Protein AF-A0A9X1QWS9-F1 (afdb_monomer_lite)

InterPro domains:
  IPR059888 Phage tail-like, trimerisation region [PF26696] (22-98)

Structure (mmCIF, N/CA/C/O backbone):
data_AF-A0A9X1QWS9-F1
#
_entry.id   AF-A0A9X1QWS9-F1
#
loop_
_atom_site.group_PDB
_atom_site.id
_atom_site.type_symbol
_atom_site.label_atom_id
_atom_site.label_alt_id
_atom_site.label_comp_id
_atom_site.label_asym_id
_atom_site.label_entity_id
_atom_site.label_seq_id
_atom_site.pdbx_PDB_ins_code
_atom_site.Cartn_x
_atom_site.Cartn_y
_atom_site.Cartn_z
_atom_site.occupancy
_atom_site.B_iso_or_equiv
_atom_site.auth_seq_id
_atom_site.auth_comp_id
_atom_site.auth_asym_id
_atom_site.auth_atom_id
_atom_site.pdbx_PDB_model_num
ATOM 1 N N . MET A 1 1 ? -25.288 -40.438 88.340 1.00 43.12 1 MET A N 1
ATOM 2 C CA . MET A 1 1 ? -24.645 -41.275 87.307 1.00 43.12 1 MET A CA 1
ATOM 3 C C . MET A 1 1 ? -24.649 -40.516 85.990 1.00 43.12 1 MET A C 1
ATOM 5 O O . MET A 1 1 ? -25.717 -40.108 85.569 1.00 43.12 1 MET A O 1
ATOM 9 N N . LYS A 1 2 ? -23.460 -40.378 85.393 1.00 45.81 2 LYS A N 1
ATOM 10 C CA . LYS A 1 2 ? -23.164 -40.287 83.952 1.00 45.81 2 LYS A CA 1
ATOM 11 C C . LYS A 1 2 ? -23.761 -39.115 83.150 1.00 45.81 2 LYS A C 1
ATOM 13 O O . LYS A 1 2 ? -24.880 -39.160 82.658 1.00 45.81 2 LYS A O 1
ATOM 18 N N . ASN A 1 3 ? -22.893 -38.113 82.997 1.00 64.31 3 ASN A N 1
ATOM 19 C CA . ASN A 1 3 ? -22.726 -37.182 81.879 1.00 64.31 3 ASN A CA 1
ATOM 20 C C . ASN A 1 3 ? -23.261 -37.733 80.558 1.00 64.31 3 ASN A C 1
ATOM 22 O O . ASN A 1 3 ? -22.889 -38.847 80.219 1.00 64.31 3 ASN A O 1
ATOM 26 N N . ASN A 1 4 ? -23.980 -36.918 79.786 1.00 49.81 4 ASN A N 1
ATOM 27 C CA . ASN A 1 4 ? -24.061 -37.055 78.331 1.00 49.81 4 ASN A CA 1
ATOM 28 C C . ASN A 1 4 ? -24.226 -35.654 77.716 1.00 49.81 4 ASN A C 1
ATOM 30 O O . ASN A 1 4 ? -25.318 -35.263 77.312 1.00 49.81 4 ASN A O 1
ATOM 34 N N . LEU A 1 5 ? -23.139 -34.869 77.689 1.00 55.25 5 LEU A N 1
ATOM 35 C CA . LEU A 1 5 ? -23.029 -33.771 76.727 1.00 55.25 5 LEU A CA 1
ATOM 36 C C . LEU A 1 5 ? -22.939 -34.419 75.342 1.00 55.25 5 LEU A C 1
ATOM 38 O O . LEU A 1 5 ? -21.905 -34.982 74.983 1.00 55.25 5 LEU A O 1
ATOM 42 N N . THR A 1 6 ? -24.026 -34.377 74.579 1.00 56.75 6 THR A N 1
ATOM 43 C CA . THR A 1 6 ? -24.018 -34.749 73.164 1.00 56.75 6 THR A CA 1
ATOM 44 C C . THR A 1 6 ? -23.218 -33.686 72.412 1.00 56.75 6 THR A C 1
ATOM 46 O O . THR A 1 6 ? -23.756 -32.659 72.008 1.00 56.75 6 THR A O 1
ATOM 49 N N . ASN A 1 7 ? -21.907 -33.898 72.288 1.00 59.44 7 ASN A N 1
ATOM 50 C CA . ASN A 1 7 ? -21.027 -33.083 71.457 1.00 59.44 7 ASN A CA 1
ATOM 51 C C . ASN A 1 7 ? -21.476 -33.215 69.996 1.00 59.44 7 ASN A C 1
ATOM 53 O O . ASN A 1 7 ? -21.150 -34.193 69.324 1.00 59.44 7 ASN A O 1
ATOM 57 N N . ILE A 1 8 ? -22.243 -32.241 69.506 1.00 64.50 8 ILE A N 1
ATOM 58 C CA . ILE A 1 8 ? -22.490 -32.070 68.075 1.00 64.50 8 ILE A CA 1
ATOM 59 C C . ILE A 1 8 ? -21.164 -31.614 67.459 1.00 64.50 8 ILE A C 1
ATOM 61 O O . ILE A 1 8 ? -20.772 -30.455 67.569 1.00 64.50 8 ILE A O 1
ATOM 65 N N . LEU A 1 9 ? -20.439 -32.556 66.856 1.00 65.88 9 LEU A N 1
ATOM 66 C CA . LEU A 1 9 ? -19.273 -32.272 66.029 1.00 65.88 9 LEU A CA 1
ATOM 67 C C . LEU A 1 9 ? -19.777 -31.710 64.693 1.00 65.88 9 LEU A C 1
ATOM 69 O O . LEU A 1 9 ? -20.220 -32.461 63.826 1.00 65.88 9 LEU A O 1
ATOM 73 N N . LEU A 1 10 ? -19.749 -30.386 64.538 1.00 67.38 10 LEU A N 1
ATOM 74 C CA . LEU A 1 10 ? -20.042 -29.729 63.266 1.00 67.38 10 LEU A CA 1
ATOM 75 C C . LEU A 1 10 ? -18.866 -29.977 62.306 1.00 67.38 10 LEU A C 1
ATOM 77 O O . LEU A 1 10 ? -17.851 -29.286 62.355 1.00 67.38 10 LEU A O 1
ATOM 81 N N . LEU A 1 11 ? -18.982 -31.006 61.467 1.00 68.62 11 LEU A N 1
ATOM 82 C CA . LEU A 1 11 ? -18.001 -31.325 60.432 1.00 68.62 11 LEU A CA 1
ATOM 83 C C . LEU A 1 11 ? -18.133 -30.307 59.288 1.00 68.62 11 LEU A C 1
ATOM 85 O O . LEU A 1 11 ? -19.065 -30.379 58.487 1.00 68.62 11 LEU A O 1
ATOM 89 N N . LEU A 1 12 ? -17.213 -29.343 59.222 1.00 69.56 12 LEU A N 1
ATOM 90 C CA . LEU A 1 12 ? -17.143 -28.367 58.134 1.00 69.56 12 LEU A CA 1
ATOM 91 C C . LEU A 1 12 ? -16.555 -29.050 56.888 1.00 69.56 12 LEU A C 1
ATOM 93 O O . LEU A 1 12 ? -15.340 -29.112 56.710 1.00 69.56 12 LEU A O 1
ATOM 97 N N . VAL A 1 13 ? -17.417 -29.619 56.045 1.00 76.81 13 VAL A N 1
ATOM 98 C CA . VAL A 1 13 ? -17.006 -30.190 54.757 1.00 76.81 13 VAL A CA 1
ATOM 99 C C . VAL A 1 13 ? -16.800 -29.042 53.770 1.00 76.81 13 VAL A C 1
ATOM 101 O O . VAL A 1 13 ? -17.762 -28.458 53.275 1.00 76.81 13 VAL A O 1
ATOM 104 N N . VAL A 1 14 ? -15.541 -28.688 53.509 1.00 73.62 14 VAL A N 1
ATOM 105 C CA . VAL A 1 14 ? -15.181 -27.695 52.490 1.00 73.62 14 VAL A CA 1
ATOM 106 C C . VAL A 1 14 ? -15.125 -28.401 51.137 1.00 73.62 14 VAL A C 1
ATOM 108 O O . VAL A 1 14 ? -14.178 -29.131 50.852 1.00 73.62 14 VAL A O 1
ATOM 111 N N . PHE A 1 15 ? -16.147 -28.208 50.306 1.00 76.19 15 PHE A N 1
ATOM 112 C CA . PHE A 1 15 ? -16.093 -28.618 48.903 1.00 76.19 15 PHE A CA 1
ATOM 113 C C . PHE A 1 15 ? -15.347 -27.542 48.098 1.00 76.19 15 PHE A C 1
ATOM 115 O O . PHE A 1 15 ? -15.677 -26.363 48.246 1.00 76.19 15 PHE A O 1
ATOM 122 N N . PRO A 1 16 ? -14.364 -27.892 47.246 1.00 70.19 16 PRO A N 1
ATOM 123 C CA . PRO A 1 16 ? -13.780 -26.923 46.328 1.00 70.19 16 PRO A CA 1
ATOM 124 C C . PRO A 1 16 ? -14.857 -26.473 45.332 1.00 70.19 16 PRO A C 1
ATOM 126 O O . PRO A 1 16 ? -15.335 -27.270 44.526 1.00 70.19 16 PRO A O 1
ATOM 129 N N . SER A 1 17 ? -15.268 -25.204 45.393 1.00 76.12 17 SER A N 1
ATOM 130 C CA . SER A 1 17 ? -16.123 -24.611 44.365 1.00 76.12 17 SER A CA 1
ATOM 131 C C . SER A 1 17 ? -15.254 -24.201 43.181 1.00 76.12 17 SER A C 1
ATOM 133 O O . SER A 1 17 ? -14.428 -23.296 43.307 1.00 76.12 17 SER A O 1
ATOM 135 N N . LEU A 1 18 ? -15.438 -24.839 42.029 1.00 76.50 18 LEU A N 1
ATOM 136 C CA . LEU A 1 18 ? -14.919 -24.307 40.773 1.00 76.50 18 LEU A CA 1
ATOM 137 C C . LEU A 1 18 ? -15.763 -23.074 40.420 1.00 76.50 18 LEU A C 1
ATOM 139 O O . LEU A 1 18 ? -16.974 -23.186 40.236 1.00 76.50 18 LEU A O 1
ATOM 143 N N . ALA A 1 19 ? -15.149 -21.892 40.413 1.00 80.81 19 ALA A N 1
ATOM 144 C CA . ALA A 1 19 ? -15.834 -20.629 40.153 1.00 80.81 19 ALA A CA 1
ATOM 145 C C . ALA A 1 19 ? -15.631 -20.218 38.691 1.00 80.81 19 ALA A C 1
ATOM 147 O O . ALA A 1 19 ? -14.760 -19.416 38.377 1.00 80.81 19 ALA A O 1
ATOM 148 N N . GLN A 1 20 ? -16.437 -20.790 37.802 1.00 90.56 20 GLN A N 1
ATOM 149 C CA . GLN A 1 20 ? -16.614 -20.289 36.438 1.00 90.56 20 GLN A CA 1
ATOM 150 C C . GLN A 1 20 ? -17.816 -19.346 36.398 1.00 90.56 20 GLN A C 1
ATOM 152 O O . GLN A 1 20 ? -18.868 -19.638 36.973 1.00 90.56 20 GLN A O 1
ATOM 157 N N . VAL A 1 21 ? -17.659 -18.201 35.741 1.00 93.69 21 VAL A N 1
ATOM 158 C CA . VAL A 1 21 ? -18.704 -17.186 35.624 1.00 93.69 21 VAL A CA 1
ATOM 159 C C . VAL A 1 21 ? -19.429 -17.381 34.300 1.00 93.69 21 VAL A C 1
ATOM 161 O O . VAL A 1 21 ? -18.905 -17.095 33.228 1.00 93.69 21 VAL A O 1
ATOM 164 N N . GLY A 1 22 ? -20.664 -17.864 34.381 1.00 92.25 22 GLY A N 1
ATOM 165 C CA . GLY A 1 22 ? -21.593 -17.874 33.260 1.00 92.25 22 GLY A CA 1
ATOM 166 C C . GLY A 1 22 ? -22.573 -16.724 33.370 1.00 92.25 22 GLY A C 1
ATOM 167 O O . GLY A 1 22 ? -23.299 -16.627 34.358 1.00 92.25 22 GLY A O 1
ATOM 168 N N . ILE A 1 23 ? -22.635 -15.870 32.353 1.00 94.19 23 ILE A N 1
ATOM 169 C CA . ILE A 1 23 ? -23.743 -14.932 32.185 1.00 94.19 23 ILE A CA 1
ATOM 170 C C . ILE A 1 23 ? -24.684 -15.540 31.150 1.00 94.19 23 ILE A C 1
ATOM 172 O O . ILE A 1 23 ? -24.295 -15.767 30.005 1.00 94.19 23 ILE A O 1
ATOM 176 N N . ASN A 1 24 ? -25.920 -15.817 31.575 1.00 93.44 24 ASN A N 1
ATOM 177 C CA . ASN A 1 24 ? -26.957 -16.462 30.762 1.00 93.44 24 ASN A CA 1
ATOM 178 C C . ASN A 1 24 ? -26.617 -17.904 30.303 1.00 93.44 24 ASN A C 1
ATOM 180 O O . ASN A 1 24 ? -27.194 -18.422 29.352 1.00 93.44 24 ASN A O 1
ATOM 184 N N . THR A 1 25 ? -25.703 -18.579 31.008 1.00 93.38 25 THR A N 1
ATOM 185 C CA . THR A 1 25 ? -25.432 -20.022 30.903 1.00 93.38 25 THR A CA 1
ATOM 186 C C . THR A 1 25 ? -25.075 -20.570 32.283 1.00 93.38 25 THR A C 1
ATOM 188 O O . THR A 1 25 ? -24.422 -19.891 33.074 1.00 93.38 25 THR A O 1
ATOM 191 N N . THR A 1 26 ? -25.506 -21.790 32.596 1.00 92.06 26 THR A N 1
ATOM 192 C CA . THR A 1 26 ? -25.133 -22.491 33.839 1.00 92.06 26 THR A CA 1
ATOM 193 C C . THR A 1 26 ? -23.967 -23.455 33.643 1.00 92.06 26 THR A C 1
ATOM 195 O O . THR A 1 26 ? -23.411 -23.948 34.622 1.00 92.06 26 THR A O 1
ATOM 198 N N . THR A 1 27 ? -23.561 -23.698 32.395 1.00 92.44 27 THR A N 1
ATOM 199 C CA . THR A 1 27 ? -22.437 -24.569 32.038 1.00 92.44 27 THR A CA 1
ATOM 200 C C . THR A 1 27 ? -21.446 -23.829 31.134 1.00 92.44 27 THR A C 1
ATOM 202 O O . THR A 1 27 ? -21.396 -24.121 29.939 1.00 92.44 27 THR A O 1
ATOM 205 N N . PRO A 1 28 ? -20.684 -22.854 31.670 1.00 93.56 28 PRO A N 1
ATOM 206 C CA . PRO A 1 28 ? -19.664 -22.152 30.902 1.00 93.56 28 PRO A CA 1
ATOM 207 C C . PRO A 1 28 ? -18.627 -23.085 30.270 1.00 93.56 28 PRO A C 1
ATOM 209 O O . PRO A 1 28 ? -18.148 -24.010 30.926 1.00 93.56 28 PRO A O 1
ATOM 212 N N . ASN A 1 29 ? -18.230 -22.792 29.034 1.00 93.75 29 ASN A N 1
ATOM 213 C CA . ASN A 1 29 ? -17.132 -23.448 28.318 1.00 93.75 29 ASN A CA 1
ATOM 214 C C . ASN A 1 29 ? -15.741 -22.912 28.717 1.00 93.75 29 ASN A C 1
ATOM 216 O O . ASN A 1 29 ? -14.724 -23.498 28.348 1.00 93.75 29 ASN A O 1
ATOM 220 N N . ALA A 1 30 ? -15.686 -21.795 29.446 1.00 92.12 30 ALA A N 1
ATOM 221 C CA . ALA A 1 30 ? -14.468 -21.132 29.909 1.00 92.12 30 ALA A CA 1
ATOM 222 C C . ALA A 1 30 ? -14.681 -20.514 31.304 1.00 92.12 30 ALA A C 1
ATOM 224 O O . ALA A 1 30 ? -15.793 -20.522 31.830 1.00 92.12 30 ALA A O 1
ATOM 225 N N . GLU A 1 31 ? -13.626 -19.947 31.902 1.00 93.19 31 GLU A N 1
ATOM 226 C CA . GLU A 1 31 ? -13.712 -19.277 33.214 1.00 93.19 31 GLU A CA 1
ATOM 227 C C . GLU A 1 31 ? -14.693 -18.092 33.220 1.00 93.19 31 GLU A C 1
ATOM 229 O O . GLU A 1 31 ? -15.305 -17.804 34.248 1.00 93.19 31 GLU A O 1
ATOM 234 N N . LEU A 1 32 ? -14.887 -17.447 32.067 1.00 92.94 32 LEU A N 1
ATOM 235 C CA . LEU A 1 32 ? -15.947 -16.477 31.812 1.00 92.94 32 LEU A CA 1
ATOM 236 C C . LEU A 1 32 ? -16.592 -16.788 30.457 1.00 92.94 32 LEU A C 1
ATOM 238 O O . LEU A 1 32 ? -15.907 -16.798 29.436 1.00 92.94 32 LEU A O 1
ATOM 242 N N . GLU A 1 33 ? -17.908 -16.985 30.436 1.00 94.69 33 GLU A N 1
ATOM 243 C CA . GLU A 1 33 ? -18.695 -17.073 29.203 1.00 94.69 33 GLU A CA 1
ATOM 244 C C . GLU A 1 33 ? -19.949 -16.204 29.315 1.00 94.69 33 GLU A C 1
ATOM 246 O O . GLU A 1 33 ? -20.680 -16.254 30.306 1.00 94.69 33 GLU A O 1
ATOM 251 N N . VAL A 1 34 ? -20.210 -15.413 28.274 1.00 94.25 34 VAL A N 1
ATOM 252 C CA . VAL A 1 34 ? -21.429 -14.614 28.133 1.00 94.25 34 VAL A CA 1
ATOM 253 C C . VAL A 1 34 ? -22.179 -15.133 26.915 1.00 94.25 34 VAL A C 1
ATOM 255 O O . VAL A 1 34 ? -21.699 -14.987 25.793 1.00 94.25 34 VAL A O 1
ATOM 258 N N . VAL A 1 35 ? -23.344 -15.747 27.128 1.00 94.75 35 VAL A N 1
ATOM 259 C CA . VAL A 1 35 ? -24.157 -16.315 26.042 1.00 94.75 35 VAL A CA 1
ATOM 260 C C . VAL A 1 35 ? -25.312 -15.372 25.713 1.00 94.75 35 VAL A C 1
ATOM 262 O O . VAL A 1 35 ? -26.221 -15.176 26.516 1.00 94.75 35 VAL A O 1
ATOM 265 N N . ALA A 1 36 ? -25.308 -14.799 24.513 1.00 94.06 36 ALA A N 1
ATOM 266 C CA . ALA A 1 36 ? -26.387 -13.950 24.012 1.00 94.06 36 ALA A CA 1
ATOM 267 C C . ALA A 1 36 ? -26.575 -14.145 22.500 1.00 94.06 36 ALA A C 1
ATOM 269 O O . ALA A 1 36 ? -25.626 -14.466 21.789 1.00 94.06 36 ALA A O 1
ATOM 270 N N . THR A 1 37 ? -27.802 -13.958 22.010 1.00 95.00 37 THR A N 1
ATOM 271 C CA . THR A 1 37 ? -28.145 -14.096 20.581 1.00 95.00 37 THR A CA 1
ATOM 272 C C . THR A 1 37 ? -28.044 -12.785 19.806 1.00 95.00 37 THR A C 1
ATOM 274 O O . THR A 1 37 ? -27.751 -12.792 18.616 1.00 95.00 37 THR A O 1
ATOM 277 N N . ASP A 1 38 ? -28.316 -11.668 20.472 1.00 94.81 38 ASP A N 1
ATOM 278 C CA . ASP A 1 38 ? -28.531 -10.343 19.878 1.00 94.81 38 ASP A CA 1
ATOM 279 C C . ASP A 1 38 ? -27.866 -9.210 20.680 1.00 94.81 38 ASP A C 1
ATOM 281 O O . ASP A 1 38 ? -28.009 -8.038 20.340 1.00 94.81 38 ASP A O 1
ATOM 285 N N . ASN A 1 39 ? -27.115 -9.552 21.730 1.00 89.94 39 ASN A N 1
ATOM 286 C CA . ASN A 1 39 ? -26.410 -8.611 22.594 1.00 89.94 39 ASN A CA 1
ATOM 287 C C . ASN A 1 39 ? -24.911 -8.935 22.638 1.00 89.94 39 ASN A C 1
ATOM 289 O O . ASN A 1 39 ? -24.508 -10.086 22.480 1.00 89.94 39 ASN A O 1
ATOM 293 N N . GLY A 1 40 ? -24.087 -7.911 22.854 1.00 89.88 40 GLY A N 1
ATOM 294 C CA . GLY A 1 40 ? -22.631 -8.036 22.937 1.00 89.88 40 GLY A CA 1
ATOM 295 C C . GLY A 1 40 ? -22.078 -7.728 24.327 1.00 89.88 40 GLY A C 1
ATOM 296 O O . GLY A 1 40 ? -22.816 -7.431 25.266 1.00 89.88 40 GLY A O 1
ATOM 297 N N . ILE A 1 41 ? -20.751 -7.756 24.438 1.00 93.00 41 ILE A N 1
ATOM 298 C CA . ILE A 1 41 ? -20.028 -7.301 25.628 1.00 93.00 41 ILE A CA 1
ATOM 299 C C . ILE A 1 41 ? -19.583 -5.860 25.384 1.00 93.00 41 ILE A C 1
ATOM 301 O O . ILE A 1 41 ? -18.788 -5.596 24.481 1.00 93.00 41 ILE A O 1
ATOM 305 N N . LEU A 1 42 ? -20.072 -4.932 26.205 1.00 92.50 42 LEU A N 1
ATOM 306 C CA . LEU A 1 42 ? -19.542 -3.575 26.251 1.00 92.50 42 LEU A CA 1
ATOM 307 C C . LEU A 1 42 ? -18.402 -3.530 27.271 1.00 92.50 42 LEU A C 1
ATOM 309 O O . LEU A 1 42 ? -18.638 -3.614 28.475 1.00 92.50 42 LEU A O 1
ATOM 313 N N . LEU A 1 43 ? -17.164 -3.427 26.787 1.00 93.88 43 LEU A N 1
ATOM 314 C CA . LEU A 1 43 ? -16.007 -3.214 27.655 1.00 93.88 43 LEU A CA 1
ATOM 315 C C . LEU A 1 43 ? -15.997 -1.788 28.212 1.00 93.88 43 LEU A C 1
ATOM 317 O O . LEU A 1 43 ? -16.605 -0.876 27.650 1.00 93.88 43 LEU A O 1
ATOM 321 N N . THR A 1 44 ? -15.247 -1.590 29.293 1.00 94.38 44 THR A N 1
ATOM 322 C CA . THR A 1 44 ? -15.005 -0.269 29.874 1.00 94.38 44 THR A CA 1
ATOM 323 C C . THR A 1 44 ? -14.405 0.669 28.825 1.00 94.38 44 THR A C 1
ATOM 325 O O . THR A 1 44 ? -13.310 0.413 28.315 1.00 94.38 44 THR A O 1
ATOM 328 N N . ALA A 1 45 ? -15.121 1.752 28.513 1.00 96.62 45 ALA A N 1
ATOM 329 C CA . ALA A 1 45 ? -14.608 2.842 27.696 1.00 96.62 45 ALA A CA 1
ATOM 330 C C . ALA A 1 45 ? -13.719 3.753 28.550 1.00 96.62 45 ALA A C 1
ATOM 332 O O . ALA A 1 45 ? -14.120 4.167 29.639 1.00 96.62 45 ALA A O 1
ATOM 333 N N . VAL A 1 46 ? -12.516 4.046 28.068 1.00 96.88 46 VAL A N 1
ATOM 334 C CA . VAL A 1 46 ? -11.528 4.880 28.757 1.00 96.88 46 VAL A CA 1
ATOM 335 C C . VAL A 1 46 ? -10.854 5.833 27.779 1.00 96.88 46 VAL A C 1
ATOM 337 O O . VAL A 1 46 ? -10.774 5.551 26.585 1.00 96.88 46 VAL A O 1
ATOM 340 N N . SER A 1 47 ? -10.327 6.939 28.292 1.00 97.38 47 SER A N 1
ATOM 341 C CA . SER A 1 47 ? -9.590 7.927 27.505 1.00 97.38 47 SER A CA 1
ATOM 342 C C . SER A 1 47 ? -8.107 7.860 27.882 1.00 97.38 47 SER A C 1
ATOM 344 O O . SER A 1 47 ? -7.669 8.496 28.839 1.00 97.38 47 SER A O 1
ATOM 346 N N . LEU A 1 48 ? -7.323 7.059 27.156 1.00 97.44 48 LEU A N 1
ATOM 347 C CA . LEU A 1 48 ? -5.901 6.851 27.459 1.00 97.44 48 LEU A CA 1
ATOM 348 C C . LEU A 1 48 ? -5.047 8.041 27.002 1.00 97.44 48 LEU A C 1
ATOM 350 O O . LEU A 1 48 ? -5.251 8.597 25.923 1.00 97.44 48 LEU A O 1
ATOM 354 N N . ASN A 1 49 ? -4.040 8.418 27.790 1.00 97.19 49 ASN A N 1
ATOM 355 C CA . ASN A 1 49 ? -3.155 9.543 27.467 1.00 97.19 49 ASN A CA 1
ATOM 356 C C . ASN A 1 49 ? -1.992 9.166 26.542 1.00 97.19 49 ASN A C 1
ATOM 358 O O . ASN A 1 49 ? -1.512 10.000 25.778 1.00 97.19 49 ASN A O 1
ATOM 362 N N . SER A 1 50 ? -1.527 7.921 26.595 1.00 97.12 50 SER A N 1
ATOM 363 C CA . SER A 1 50 ? -0.450 7.408 25.747 1.00 97.12 50 SER A CA 1
ATOM 364 C C . SER A 1 50 ? -0.525 5.885 25.653 1.00 97.12 50 SER A C 1
ATOM 366 O O . SER A 1 50 ? -1.284 5.241 26.378 1.00 97.12 50 SER A O 1
ATOM 368 N N . THR A 1 51 ? 0.299 5.283 24.793 1.00 96.19 51 THR A N 1
ATOM 369 C CA . THR A 1 51 ? 0.415 3.819 24.726 1.00 96.19 51 THR A CA 1
ATOM 370 C C . THR A 1 51 ? 0.945 3.214 26.024 1.00 96.19 51 THR A C 1
ATOM 372 O O . THR A 1 51 ? 0.711 2.042 26.264 1.00 96.19 51 THR A O 1
ATOM 375 N N . THR A 1 52 ? 1.614 3.978 26.886 1.00 97.06 52 THR A N 1
ATOM 376 C CA . THR A 1 52 ? 2.183 3.493 28.155 1.00 97.06 52 THR A CA 1
ATOM 377 C C . THR A 1 52 ? 1.386 3.948 29.381 1.00 97.06 52 THR A C 1
ATOM 379 O O . THR A 1 52 ? 1.882 3.830 30.498 1.00 97.06 52 THR A O 1
ATOM 382 N N . ASP A 1 53 ? 0.191 4.517 29.194 1.00 96.88 53 ASP A N 1
ATOM 383 C CA . ASP A 1 53 ? -0.670 4.984 30.285 1.00 96.88 53 ASP A CA 1
ATOM 384 C C . ASP A 1 53 ? -1.149 3.802 31.139 1.00 96.88 53 ASP A C 1
ATOM 386 O O . ASP A 1 53 ? -2.045 3.059 30.749 1.00 96.88 53 ASP A O 1
ATOM 390 N N . ASN A 1 54 ? -0.552 3.622 32.312 1.00 94.75 54 ASN A N 1
ATOM 391 C CA . ASN A 1 54 ? -0.870 2.538 33.238 1.00 94.75 54 ASN A CA 1
ATOM 392 C C . ASN A 1 54 ? -1.634 3.015 34.485 1.00 94.75 54 ASN A C 1
ATOM 394 O O . ASN A 1 54 ? -1.687 2.284 35.473 1.00 94.75 54 ASN A O 1
ATOM 398 N N . THR A 1 55 ? -2.189 4.231 34.459 1.00 94.38 55 THR A N 1
ATOM 399 C CA . THR A 1 55 ? -2.887 4.832 35.607 1.00 94.38 55 THR A CA 1
ATOM 400 C C . THR A 1 55 ? -4.370 5.053 35.343 1.00 94.38 55 THR A C 1
ATOM 402 O O . THR A 1 55 ? -5.163 4.978 36.279 1.00 94.38 55 THR A O 1
ATOM 405 N N . THR A 1 56 ? -4.767 5.280 34.086 1.00 95.12 56 THR A N 1
ATOM 406 C CA . THR A 1 56 ? -6.179 5.463 33.707 1.00 95.12 56 THR A CA 1
ATOM 407 C C . THR A 1 56 ? -7.009 4.195 33.936 1.00 95.12 56 THR A C 1
ATOM 409 O O . THR A 1 56 ? -8.165 4.268 34.352 1.00 95.12 56 THR A O 1
ATOM 412 N N . VAL A 1 57 ? -6.420 3.021 33.696 1.00 94.69 57 VAL A N 1
ATOM 413 C CA . VAL A 1 57 ? -7.044 1.717 33.958 1.00 94.69 57 VAL A CA 1
ATOM 414 C C . VAL A 1 57 ? -6.347 1.090 35.151 1.00 94.69 57 VAL A C 1
ATOM 416 O O . VAL A 1 57 ? -5.138 0.885 35.112 1.00 94.69 57 VAL A O 1
ATOM 419 N N . THR A 1 58 ? -7.106 0.759 36.193 1.00 92.06 58 THR A N 1
ATOM 420 C CA . THR A 1 58 ? -6.555 0.160 37.411 1.00 92.06 58 THR A CA 1
ATOM 421 C C . THR A 1 58 ? -7.190 -1.198 37.677 1.00 92.06 58 THR A C 1
ATOM 423 O O . THR A 1 58 ? -8.410 -1.347 37.609 1.00 92.06 58 THR A O 1
ATOM 426 N N . ASN A 1 59 ? -6.365 -2.193 38.013 1.00 86.38 59 ASN A N 1
ATOM 427 C CA . ASN A 1 59 ? -6.840 -3.490 38.486 1.00 86.38 59 ASN A CA 1
ATOM 428 C C . ASN A 1 59 ? -6.570 -3.587 39.992 1.00 86.38 59 ASN A C 1
ATOM 430 O O . ASN A 1 59 ? -5.419 -3.593 40.438 1.00 86.38 59 ASN A O 1
ATOM 434 N N . THR A 1 60 ? -7.636 -3.678 40.788 1.00 79.06 60 THR A N 1
ATOM 435 C CA . THR A 1 60 ? -7.588 -3.637 42.262 1.00 79.06 60 THR A CA 1
ATOM 436 C C . THR A 1 60 ? -6.706 -4.724 42.873 1.00 79.06 60 THR A C 1
ATOM 438 O O . THR A 1 60 ? -5.995 -4.462 43.839 1.00 79.06 60 THR A O 1
ATOM 441 N N . ASN A 1 61 ? -6.674 -5.915 42.276 1.00 80.00 61 ASN A N 1
ATOM 442 C CA . ASN A 1 61 ? -5.867 -7.039 42.763 1.00 80.00 61 ASN A CA 1
ATOM 443 C C . ASN A 1 61 ? -4.423 -7.051 42.225 1.00 80.00 61 ASN A C 1
ATOM 445 O O . ASN A 1 61 ? -3.649 -7.934 42.580 1.00 80.00 61 ASN A O 1
ATOM 449 N N . SER A 1 62 ? -4.044 -6.086 41.382 1.00 75.56 62 SER A N 1
ATOM 450 C CA . SER A 1 62 ? -2.726 -6.019 40.726 1.00 75.56 62 SER A CA 1
ATOM 451 C C . SER A 1 62 ? -1.862 -4.854 41.220 1.00 75.56 62 SER A C 1
ATOM 453 O O . SER A 1 62 ? -0.913 -4.457 40.551 1.00 75.56 62 SER A O 1
ATOM 455 N N . GLY A 1 63 ? -2.184 -4.278 42.383 1.00 78.38 63 GLY A N 1
ATOM 456 C CA . GLY A 1 63 ? -1.447 -3.133 42.929 1.00 78.38 63 GLY A CA 1
ATOM 457 C C . GLY A 1 63 ? -1.741 -1.808 42.216 1.00 78.38 63 GLY A C 1
ATOM 458 O O . GLY A 1 63 ? -0.933 -0.889 42.288 1.00 78.38 63 GLY A O 1
ATOM 459 N N . GLY A 1 64 ? -2.882 -1.705 41.525 1.00 83.50 64 GLY A N 1
ATOM 460 C CA . GLY A 1 64 ? -3.357 -0.473 40.891 1.00 83.50 64 GLY A CA 1
ATOM 461 C C . GLY A 1 64 ? -2.944 -0.296 39.430 1.00 83.50 64 GLY A C 1
ATOM 462 O O . GLY A 1 64 ? -3.606 0.450 38.726 1.00 83.50 64 GLY A O 1
ATOM 463 N N . ALA A 1 65 ? -1.934 -1.017 38.941 1.00 88.62 65 ALA A N 1
ATOM 464 C CA . ALA A 1 65 ? -1.618 -1.065 37.512 1.00 88.62 65 ALA A CA 1
ATOM 465 C C . ALA A 1 65 ? -2.533 -2.069 36.776 1.00 88.62 65 ALA A C 1
ATOM 467 O O . ALA A 1 65 ? -3.011 -3.027 37.397 1.00 88.62 65 ALA A O 1
ATOM 468 N N . PRO A 1 66 ? -2.777 -1.904 35.463 1.00 94.25 66 PRO A N 1
ATOM 469 C CA . PRO A 1 66 ? -3.497 -2.897 34.678 1.00 94.25 66 PRO A CA 1
ATOM 470 C C . PRO A 1 66 ? -2.691 -4.202 34.612 1.00 94.25 66 PRO A 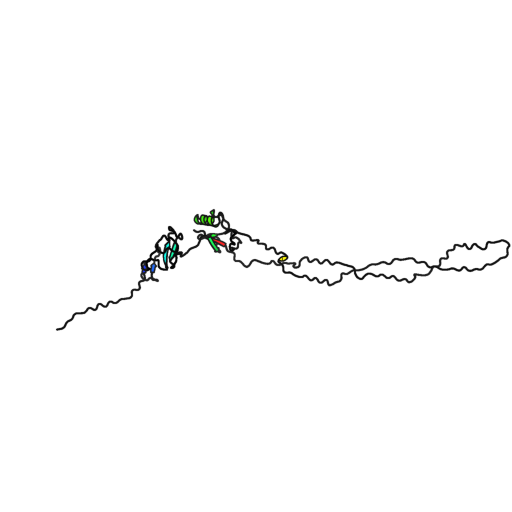C 1
ATOM 472 O O . PRO A 1 66 ? -1.484 -4.205 34.355 1.00 94.25 66 PRO A O 1
ATOM 475 N N . ALA A 1 67 ? -3.361 -5.332 34.829 1.00 95.06 67 ALA A N 1
ATOM 476 C CA . ALA A 1 67 ? -2.756 -6.647 34.636 1.00 95.06 67 ALA A CA 1
ATOM 477 C C . ALA A 1 67 ? -2.531 -6.921 33.140 1.00 95.06 67 ALA A C 1
ATOM 479 O O . ALA A 1 67 ? -3.268 -6.410 32.291 1.00 95.06 67 ALA A O 1
ATOM 480 N N . ILE A 1 68 ? -1.548 -7.759 32.805 1.00 95.44 68 ILE A N 1
ATOM 481 C CA . ILE A 1 68 ? -1.345 -8.234 31.4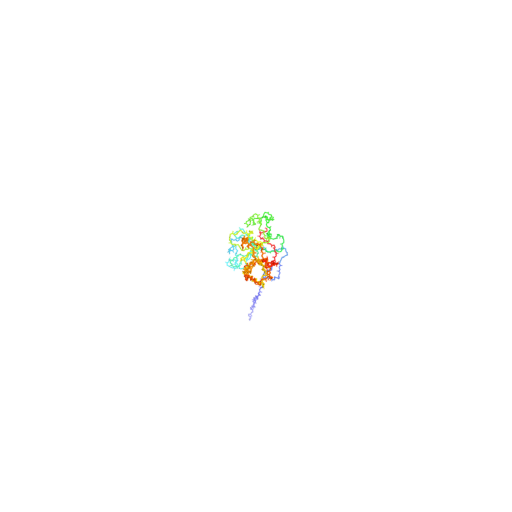27 1.00 95.44 68 ILE A CA 1
ATOM 482 C C . ILE A 1 68 ? -2.636 -8.897 30.929 1.00 95.44 68 ILE A C 1
ATOM 484 O O . ILE A 1 68 ? -3.243 -9.690 31.644 1.00 95.44 68 ILE A O 1
ATOM 488 N N . GLY A 1 69 ? -3.058 -8.555 29.713 1.00 94.38 69 GLY A N 1
ATOM 489 C CA . GLY A 1 69 ? -4.298 -9.036 29.105 1.00 94.38 69 GLY A CA 1
ATOM 490 C C . GLY A 1 69 ? -5.542 -8.219 29.460 1.00 94.38 69 GLY A C 1
ATOM 491 O O . GLY A 1 69 ? -6.611 -8.519 28.941 1.00 94.38 69 GLY A O 1
ATOM 492 N N . THR A 1 70 ? -5.434 -7.173 30.291 1.00 95.38 70 THR A N 1
ATOM 493 C CA . THR A 1 70 ? -6.560 -6.252 30.540 1.00 95.38 70 THR A CA 1
ATOM 494 C C . THR A 1 70 ? -7.007 -5.626 29.225 1.00 95.38 70 THR A C 1
ATOM 496 O O . THR A 1 70 ? -6.180 -5.037 28.534 1.00 95.38 70 THR A O 1
ATOM 499 N N . MET A 1 71 ? -8.296 -5.735 28.897 1.00 95.88 71 MET A N 1
ATOM 500 C CA . MET A 1 71 ? -8.885 -5.189 27.674 1.00 95.88 71 MET A CA 1
ATOM 501 C C . MET A 1 71 ? -9.824 -4.027 27.983 1.00 95.88 71 MET A C 1
ATOM 503 O O . MET A 1 71 ? -10.642 -4.109 28.898 1.00 95.88 71 MET A O 1
ATOM 507 N N . VAL A 1 72 ? -9.736 -2.969 27.184 1.00 96.44 72 VAL A N 1
ATOM 508 C CA . VAL A 1 72 ? -10.592 -1.780 27.277 1.00 96.44 72 VAL A CA 1
ATOM 509 C C . VAL A 1 72 ? -10.937 -1.263 25.886 1.00 96.44 72 VAL A C 1
ATOM 511 O O . VAL A 1 72 ? -10.279 -1.603 24.900 1.00 96.44 72 VAL A O 1
ATOM 514 N N . TYR A 1 73 ? -11.958 -0.416 25.808 1.00 96.56 73 TYR A N 1
ATOM 515 C CA . TYR A 1 73 ? -12.218 0.388 24.621 1.00 96.56 73 TYR A CA 1
ATOM 516 C C . TYR A 1 73 ? -11.613 1.783 24.820 1.00 96.56 73 TYR A C 1
ATOM 518 O O . TYR A 1 73 ? -12.071 2.533 25.677 1.00 96.56 73 TYR A O 1
ATOM 526 N N . ASN A 1 74 ? -10.580 2.145 24.057 1.00 96.19 74 ASN A N 1
ATOM 527 C CA . ASN A 1 74 ? -10.070 3.513 24.063 1.00 96.19 74 ASN A CA 1
ATOM 528 C C . ASN A 1 74 ? -10.984 4.396 23.211 1.00 96.19 74 ASN A C 1
ATOM 530 O O . ASN A 1 74 ? -11.174 4.128 22.024 1.00 96.19 74 ASN A O 1
ATOM 534 N N . ASP A 1 75 ? -11.519 5.464 23.792 1.00 95.00 75 ASP A N 1
ATOM 535 C CA . ASP A 1 75 ? -12.415 6.383 23.090 1.00 95.00 75 ASP A CA 1
ATOM 536 C C . ASP A 1 75 ? -11.679 7.370 22.164 1.00 95.00 75 ASP A C 1
ATOM 538 O O . ASP A 1 75 ? -12.302 7.966 21.288 1.00 95.00 75 ASP A O 1
ATOM 542 N N . GLY A 1 76 ? -10.353 7.496 22.285 1.00 93.81 76 GLY A N 1
ATOM 543 C CA . GLY A 1 76 ? -9.528 8.372 21.446 1.00 93.81 76 GLY A CA 1
ATOM 544 C C . GLY A 1 76 ? -9.631 9.868 21.780 1.00 93.81 76 GLY A C 1
ATOM 545 O O . GLY A 1 76 ? -9.092 10.710 21.053 1.00 93.81 76 GLY A O 1
ATOM 546 N N . THR A 1 77 ? -10.315 10.234 22.865 1.00 95.94 77 THR A N 1
ATOM 547 C CA . THR A 1 77 ? -10.564 11.636 23.229 1.00 95.94 77 THR A CA 1
ATOM 548 C C . THR A 1 77 ? -9.368 12.279 23.939 1.00 95.94 77 THR A C 1
ATOM 550 O O . THR A 1 77 ? -9.062 13.445 23.677 1.00 95.94 77 THR A O 1
ATOM 553 N N . ALA A 1 78 ? -8.622 11.511 24.741 1.00 96.19 78 ALA A N 1
ATOM 554 C CA . ALA A 1 78 ? -7.399 11.945 25.423 1.00 96.19 78 ALA A CA 1
ATOM 555 C C . ALA A 1 78 ? -6.158 11.898 24.497 1.00 96.19 78 ALA A C 1
ATOM 557 O O . ALA A 1 78 ? -6.266 12.123 23.290 1.00 96.19 78 ALA A O 1
ATOM 558 N N . GLY A 1 79 ? -4.954 11.700 25.041 1.00 95.06 79 GLY A N 1
ATOM 559 C CA . GLY A 1 79 ? -3.699 11.789 24.281 1.00 95.06 79 GLY A CA 1
ATOM 560 C C . GLY A 1 79 ? -3.445 10.640 23.292 1.00 95.06 79 GLY A C 1
ATOM 561 O O . GLY A 1 79 ? -2.894 10.878 22.217 1.00 95.06 79 GLY A O 1
ATOM 562 N N . LEU A 1 80 ? -3.895 9.415 23.587 1.00 94.44 80 LEU A N 1
ATOM 563 C CA . LEU A 1 80 ? -3.804 8.281 22.668 1.00 94.44 80 LEU A CA 1
ATOM 564 C C . LEU A 1 80 ? -4.994 8.298 21.704 1.00 94.44 80 LEU A C 1
ATOM 566 O O . LEU A 1 80 ? -6.121 7.992 22.086 1.00 94.44 80 LEU A O 1
ATOM 570 N N . LYS A 1 81 ? -4.732 8.626 20.436 1.00 89.25 81 LYS A N 1
ATOM 571 C CA . LYS A 1 81 ? -5.766 8.776 19.394 1.00 89.25 81 LYS A CA 1
ATOM 572 C C . LYS A 1 81 ? -6.212 7.474 18.733 1.00 89.25 81 LYS A C 1
ATOM 574 O O . LYS A 1 81 ? -7.168 7.490 17.965 1.00 89.25 81 LYS A O 1
ATOM 579 N N . ASP A 1 82 ? -5.556 6.360 19.050 1.00 86.25 82 ASP A N 1
ATOM 580 C CA . ASP A 1 82 ? -5.943 5.032 18.577 1.00 86.25 82 ASP A CA 1
ATOM 581 C C . ASP A 1 82 ? -7.265 4.605 19.232 1.00 86.25 82 ASP A C 1
ATOM 583 O O . ASP A 1 82 ? -7.273 3.997 20.301 1.00 86.25 82 ASP A O 1
ATOM 587 N N . ASN A 1 83 ? -8.390 4.971 18.617 1.00 89.88 83 ASN A N 1
ATOM 588 C CA . ASN A 1 83 ? -9.724 4.561 19.044 1.00 89.88 83 ASN A CA 1
ATOM 589 C C . ASN A 1 83 ? -9.950 3.065 18.750 1.00 89.88 83 ASN A C 1
ATOM 591 O O . ASN A 1 83 ? -9.610 2.591 17.664 1.00 89.88 83 ASN A O 1
ATOM 595 N N . GLY A 1 84 ? -10.530 2.329 19.700 1.00 92.81 84 GLY A N 1
ATOM 596 C CA . GLY A 1 84 ? -10.896 0.924 19.508 1.00 92.81 84 GLY A CA 1
ATOM 597 C C . GLY A 1 84 ? -10.577 0.021 20.695 1.00 92.81 84 GLY A C 1
ATOM 598 O O . GLY A 1 84 ? -10.355 0.481 21.811 1.00 92.81 84 GLY A O 1
ATOM 599 N N . LEU A 1 85 ? -10.571 -1.292 20.454 1.00 95.56 85 LEU A N 1
ATOM 600 C CA . LEU A 1 85 ? -10.252 -2.300 21.466 1.00 95.56 85 LEU A CA 1
ATOM 601 C C . LEU A 1 85 ? -8.739 -2.442 21.628 1.00 95.56 85 LEU A C 1
ATOM 603 O O . LEU A 1 85 ? -8.041 -2.800 20.674 1.00 95.56 85 LEU A O 1
ATOM 607 N N . LEU A 1 86 ? -8.247 -2.182 22.836 1.00 96.25 86 LEU A N 1
ATOM 608 C CA . LEU A 1 86 ? -6.839 -2.317 23.188 1.00 96.25 86 LEU A CA 1
ATOM 609 C C . LEU A 1 86 ? -6.687 -3.314 24.338 1.00 96.25 86 LEU A C 1
ATOM 611 O O . LEU A 1 86 ? -7.552 -3.401 25.211 1.00 96.25 86 LEU A O 1
ATOM 615 N N . PHE A 1 87 ? -5.564 -4.029 24.357 1.00 96.31 87 PHE A N 1
ATOM 616 C CA . PHE A 1 87 ? -5.146 -4.835 25.499 1.00 96.31 87 PHE A CA 1
ATOM 617 C C . PHE A 1 8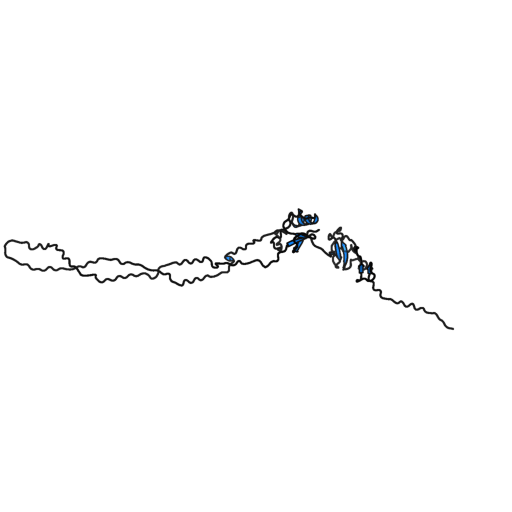7 ? -3.796 -4.371 26.043 1.00 96.31 87 PHE A C 1
ATOM 619 O O . PHE A 1 87 ? -2.924 -3.930 25.292 1.00 96.31 87 PHE A O 1
ATOM 626 N N . TRP A 1 88 ? -3.614 -4.478 27.356 1.00 96.88 88 TRP A N 1
ATOM 627 C CA . TRP A 1 88 ? -2.340 -4.203 28.010 1.00 96.88 88 TRP A CA 1
ATOM 628 C C . TRP A 1 88 ? -1.405 -5.408 27.880 1.00 96.88 88 TRP A C 1
ATOM 630 O O . TRP A 1 88 ? -1.731 -6.495 28.355 1.00 96.88 88 TRP A O 1
ATOM 640 N N . ASN A 1 89 ? -0.226 -5.244 27.275 1.00 96.50 89 ASN A N 1
ATOM 641 C CA . ASN A 1 89 ? 0.742 -6.343 27.127 1.00 96.50 89 ASN A CA 1
ATOM 642 C C . ASN A 1 89 ? 1.746 -6.464 28.294 1.00 96.50 89 ASN A C 1
ATOM 644 O O . ASN A 1 89 ? 2.609 -7.336 28.260 1.00 96.50 89 ASN A O 1
ATOM 648 N N . GLY A 1 90 ? 1.652 -5.589 29.302 1.00 95.25 90 GLY A N 1
ATOM 649 C CA . GLY A 1 90 ? 2.617 -5.469 30.405 1.00 95.25 90 GLY A CA 1
ATOM 650 C C . GLY A 1 90 ? 3.459 -4.195 30.356 1.00 95.25 90 GLY A C 1
ATOM 651 O O . GLY A 1 90 ? 3.894 -3.712 31.399 1.00 95.25 90 GLY A O 1
ATOM 652 N N . ASN A 1 91 ? 3.627 -3.613 29.167 1.00 96.06 91 ASN A N 1
ATOM 653 C CA . ASN A 1 91 ? 4.435 -2.416 28.932 1.00 96.06 91 ASN A CA 1
ATOM 654 C C . ASN A 1 91 ? 3.665 -1.310 28.205 1.00 96.06 91 ASN A C 1
ATOM 656 O O . ASN A 1 91 ? 3.930 -0.130 28.433 1.00 96.06 91 ASN A O 1
ATOM 660 N N . MET A 1 92 ? 2.760 -1.684 27.303 1.00 96.88 92 MET A N 1
ATOM 661 C CA . MET A 1 92 ? 1.969 -0.756 26.510 1.00 96.88 92 MET A CA 1
ATOM 662 C C . MET A 1 92 ? 0.625 -1.352 26.079 1.00 96.88 92 MET A C 1
ATOM 664 O O . MET A 1 92 ? 0.439 -2.571 26.031 1.00 96.88 92 MET A O 1
ATOM 668 N N . TRP A 1 93 ? -0.302 -0.467 25.731 1.00 96.75 93 TRP A N 1
ATOM 669 C CA . TRP A 1 93 ? -1.567 -0.780 25.090 1.00 96.75 93 TRP A CA 1
ATOM 670 C C . TRP A 1 93 ? -1.363 -1.114 23.615 1.00 96.75 93 TRP A C 1
ATOM 672 O O . TRP A 1 93 ? -0.756 -0.342 22.871 1.00 96.75 93 TRP A O 1
ATOM 682 N N . ILE A 1 94 ? -1.911 -2.251 23.193 1.00 95.44 94 ILE A N 1
ATOM 683 C CA . ILE A 1 94 ? -1.852 -2.760 21.824 1.00 95.44 94 ILE A CA 1
ATOM 684 C C . ILE A 1 94 ? -3.276 -2.895 21.288 1.00 95.44 94 ILE A C 1
ATOM 686 O O . ILE A 1 94 ? -4.127 -3.504 21.932 1.00 95.44 94 ILE A O 1
ATOM 690 N N . ALA A 1 95 ? -3.537 -2.343 20.104 1.00 93.31 95 ALA A N 1
ATOM 691 C CA . ALA A 1 95 ? -4.822 -2.500 19.430 1.00 93.31 95 ALA A CA 1
ATOM 692 C C . ALA A 1 95 ? -5.013 -3.945 18.939 1.00 93.31 95 ALA A C 1
ATOM 694 O O . ALA A 1 95 ? -4.100 -4.523 18.350 1.00 93.31 95 ALA A O 1
ATOM 695 N N . LEU A 1 96 ? -6.204 -4.519 19.142 1.00 90.56 96 LEU A N 1
ATOM 696 C CA . LEU A 1 96 ? -6.511 -5.892 18.709 1.00 90.56 96 LEU A CA 1
ATOM 697 C C . LEU A 1 96 ? -6.569 -6.034 17.181 1.00 90.56 96 LEU A C 1
ATOM 699 O O . LEU A 1 96 ? -6.225 -7.081 16.642 1.00 90.56 96 LEU A O 1
ATOM 703 N N . ALA A 1 97 ? -7.006 -4.989 16.485 1.00 83.19 97 ALA A N 1
ATOM 704 C CA . ALA A 1 97 ? -7.010 -4.921 15.034 1.00 83.19 97 ALA A CA 1
ATOM 705 C C . ALA A 1 97 ? -6.736 -3.477 14.622 1.00 83.19 97 ALA A C 1
ATOM 707 O O . ALA A 1 97 ? -7.496 -2.574 14.971 1.00 83.19 97 ALA A O 1
ATOM 708 N N . LYS A 1 98 ? -5.638 -3.256 13.898 1.00 81.56 98 LYS A N 1
ATOM 709 C CA . LYS A 1 98 ? -5.270 -1.940 13.380 1.00 81.56 98 LYS A CA 1
ATOM 710 C C . LYS A 1 98 ? -4.761 -2.081 11.956 1.00 81.56 98 LYS A C 1
ATOM 712 O O . LYS A 1 98 ? -3.909 -2.918 11.679 1.00 81.56 98 LYS A O 1
ATOM 717 N N . THR A 1 99 ? -5.284 -1.232 11.087 1.00 87.62 99 THR A N 1
ATOM 718 C CA . THR A 1 99 ? -4.730 -0.960 9.764 1.00 87.62 99 THR A CA 1
ATOM 719 C C . THR A 1 99 ? -4.363 0.510 9.755 1.00 87.62 99 THR A C 1
ATOM 721 O O . THR A 1 99 ? -5.172 1.357 10.147 1.00 87.62 99 THR A O 1
ATOM 724 N N . SER A 1 100 ? -3.128 0.817 9.384 1.00 90.88 100 SER A N 1
ATOM 725 C CA . SER A 1 100 ? -2.622 2.185 9.432 1.00 90.88 100 SER A CA 1
ATOM 726 C C . SER A 1 100 ? -2.856 2.888 8.104 1.00 90.88 100 SER A C 1
ATOM 728 O O . SER A 1 100 ? -2.693 2.311 7.029 1.00 90.88 100 SER A O 1
ATOM 730 N N . VAL A 1 101 ? -3.226 4.164 8.171 1.00 94.19 101 VAL A N 1
ATOM 731 C CA . VAL A 1 101 ? -3.328 5.016 6.983 1.00 94.19 101 VAL A CA 1
ATOM 732 C C . VAL A 1 101 ? -1.979 5.043 6.258 1.00 94.19 101 VAL A C 1
ATOM 734 O O . VAL A 1 101 ? -0.945 5.282 6.878 1.00 94.19 101 VAL A O 1
ATOM 737 N N . GLY A 1 102 ? -2.000 4.791 4.949 1.00 94.31 102 GLY A N 1
ATOM 738 C CA . GLY A 1 102 ? -0.806 4.715 4.106 1.00 94.31 102 GLY A CA 1
ATOM 739 C C . GLY A 1 102 ? -0.216 3.313 3.943 1.00 94.31 102 GLY A C 1
ATOM 740 O O . GLY A 1 102 ? 0.701 3.148 3.140 1.00 94.31 102 GLY A O 1
ATOM 741 N N . GLU A 1 103 ? -0.737 2.294 4.636 1.00 95.00 103 GLU A N 1
ATOM 742 C CA . GLU A 1 103 ? -0.382 0.904 4.336 1.00 95.00 103 GLU A CA 1
ATOM 743 C C . GLU A 1 103 ? -0.782 0.546 2.904 1.00 95.00 103 GLU A C 1
ATOM 745 O O . GLU A 1 103 ? -1.849 0.939 2.427 1.00 95.00 103 GLU A O 1
ATOM 750 N N . VAL A 1 104 ? 0.076 -0.214 2.222 1.00 94.94 104 VAL A N 1
ATOM 751 C CA . VAL A 1 104 ? -0.130 -0.656 0.841 1.00 94.94 104 VAL A CA 1
ATOM 752 C C . VAL A 1 104 ? -0.227 -2.175 0.805 1.00 94.94 104 VAL A C 1
ATOM 754 O O . VAL A 1 104 ? 0.558 -2.866 1.454 1.00 94.94 104 VAL A O 1
ATOM 757 N N . LYS A 1 105 ? -1.172 -2.703 0.026 1.00 94.94 105 LYS A N 1
ATOM 758 C CA . LYS A 1 105 ? -1.335 -4.144 -0.185 1.00 94.94 105 LYS A CA 1
ATOM 759 C C . LYS A 1 105 ? -1.541 -4.494 -1.650 1.00 94.94 105 LYS A C 1
ATOM 761 O O . LYS A 1 105 ? -2.121 -3.725 -2.415 1.00 94.94 105 LYS A O 1
ATOM 766 N N . TYR A 1 106 ? -1.156 -5.716 -1.989 1.00 95.56 106 TYR A N 1
ATOM 767 C CA . TYR A 1 106 ? -1.480 -6.360 -3.256 1.00 95.56 106 TYR A CA 1
ATOM 768 C C . TYR A 1 106 ? -2.779 -7.160 -3.124 1.00 95.56 106 TYR A C 1
ATOM 770 O O . TYR A 1 106 ? -3.051 -7.764 -2.084 1.00 95.56 106 TYR A O 1
ATOM 778 N N . SER A 1 107 ? -3.622 -7.147 -4.154 1.00 95.88 107 SER A N 1
ATOM 779 C CA . SER A 1 107 ? -4.909 -7.842 -4.145 1.00 95.88 107 SER A CA 1
ATOM 780 C C . SER A 1 107 ? -5.374 -8.208 -5.552 1.00 95.88 107 SER A C 1
ATOM 782 O O . SER A 1 107 ? -5.041 -7.539 -6.521 1.00 95.88 107 SER A O 1
ATOM 784 N N . LEU A 1 108 ? -6.193 -9.255 -5.660 1.00 96.56 108 LEU A N 1
ATOM 785 C CA . LEU A 1 108 ? -6.897 -9.604 -6.899 1.00 96.56 108 LEU A CA 1
ATOM 786 C C . LEU A 1 108 ? -8.265 -8.910 -7.019 1.00 96.56 108 LEU A C 1
ATOM 788 O O . LEU A 1 108 ? -8.919 -9.022 -8.051 1.00 96.56 108 LEU A O 1
ATOM 792 N N . GLN A 1 109 ? -8.713 -8.197 -5.979 1.00 97.12 109 GLN A N 1
ATOM 793 C CA . GLN A 1 109 ? -9.943 -7.409 -6.051 1.00 97.12 109 GLN A CA 1
ATOM 794 C C . GLN A 1 109 ? -9.778 -6.237 -7.020 1.00 97.12 109 GLN A C 1
ATOM 796 O O . GLN A 1 109 ? -8.693 -5.670 -7.129 1.00 97.12 109 GLN A O 1
ATOM 801 N N . THR A 1 110 ? -10.855 -5.866 -7.709 1.00 96.06 110 THR A N 1
ATOM 802 C CA . THR A 1 110 ? -10.843 -4.847 -8.774 1.00 96.06 110 THR A CA 1
ATOM 803 C C . THR A 1 110 ? -11.472 -3.518 -8.358 1.00 96.06 110 THR A C 1
ATOM 805 O O . THR A 1 110 ? -11.450 -2.567 -9.133 1.00 96.06 110 THR A O 1
ATOM 808 N N . THR A 1 111 ? -12.044 -3.436 -7.155 1.00 96.56 111 THR A N 1
ATOM 809 C CA . THR A 1 111 ? -12.735 -2.247 -6.639 1.00 96.56 111 THR A CA 1
ATOM 810 C C . THR A 1 111 ? -12.291 -1.917 -5.221 1.00 96.56 111 THR A C 1
ATOM 812 O O . THR A 1 111 ? -11.791 -2.778 -4.491 1.00 96.56 111 THR A O 1
ATOM 815 N N . ASP A 1 112 ? -12.507 -0.666 -4.820 1.00 97.69 112 ASP A N 1
ATOM 816 C CA . ASP A 1 112 ? -12.322 -0.229 -3.435 1.00 97.69 112 ASP A CA 1
ATOM 817 C C . ASP A 1 112 ? -13.163 -1.067 -2.470 1.00 97.69 112 ASP A C 1
ATOM 819 O O . ASP A 1 112 ? -14.262 -1.509 -2.811 1.00 97.69 112 ASP A O 1
ATOM 823 N N . HIS A 1 113 ? -12.648 -1.275 -1.262 1.00 95.94 113 HIS A N 1
ATOM 824 C CA . HIS A 1 113 ? -13.305 -2.081 -0.237 1.00 95.94 113 HIS A CA 1
ATOM 825 C C . HIS A 1 113 ? -12.737 -1.764 1.142 1.00 95.94 113 HIS A C 1
ATOM 827 O O . HIS A 1 113 ? -11.537 -1.591 1.298 1.00 95.94 113 HIS A O 1
ATOM 833 N N . ASP A 1 114 ? -13.587 -1.718 2.165 1.00 93.44 114 ASP A N 1
ATOM 834 C CA . ASP A 1 114 ? -13.168 -1.650 3.570 1.00 93.44 114 ASP A CA 1
ATOM 835 C C . ASP A 1 114 ? -12.132 -0.561 3.930 1.00 93.44 114 ASP A C 1
ATOM 837 O O . ASP A 1 114 ? -11.324 -0.750 4.835 1.00 93.44 114 ASP A O 1
ATOM 841 N N . GLY A 1 115 ? -12.162 0.592 3.255 1.00 95.06 115 GLY A N 1
ATOM 842 C CA . GLY A 1 115 ? -11.194 1.682 3.455 1.00 95.06 115 GLY A CA 1
ATOM 843 C C . GLY A 1 115 ? -9.872 1.511 2.693 1.00 95.06 115 GLY A C 1
ATOM 844 O O . GLY A 1 115 ? -8.956 2.317 2.856 1.00 95.06 115 GLY A O 1
ATOM 845 N N . TRP A 1 116 ? -9.775 0.478 1.854 1.00 97.44 116 TRP A N 1
ATOM 846 C CA . TRP A 1 116 ? -8.722 0.268 0.869 1.00 97.44 116 TRP A CA 1
ATOM 847 C C . TRP A 1 116 ? -9.134 0.822 -0.486 1.00 97.44 116 TRP A C 1
ATOM 849 O O . TRP A 1 116 ? -10.198 0.491 -1.013 1.00 97.44 116 TRP A O 1
ATOM 859 N N . TYR A 1 117 ? -8.244 1.613 -1.073 1.00 97.81 117 TYR A N 1
ATOM 860 C CA . TYR A 1 117 ? -8.492 2.335 -2.310 1.00 97.81 117 TYR A CA 1
ATOM 861 C C . TYR A 1 117 ? -7.467 1.976 -3.370 1.00 97.81 117 TYR A C 1
ATOM 863 O O . TYR A 1 117 ? -6.267 1.945 -3.093 1.00 97.81 117 TYR A O 1
ATOM 871 N N . LEU A 1 118 ? -7.947 1.701 -4.580 1.00 97.50 118 LEU A N 1
ATOM 872 C CA . LEU A 1 118 ? -7.105 1.313 -5.705 1.00 97.50 118 LEU A CA 1
ATOM 873 C C . LEU A 1 118 ? -6.156 2.457 -6.102 1.00 97.50 118 LEU A C 1
ATOM 875 O O . LEU A 1 118 ? -6.584 3.602 -6.264 1.00 97.50 118 LEU A O 1
ATOM 879 N N . LEU A 1 119 ? -4.877 2.133 -6.296 1.00 96.81 119 LEU A N 1
ATOM 880 C CA . LEU A 1 119 ? -3.848 3.050 -6.789 1.00 96.81 119 LEU A CA 1
ATOM 881 C C . LEU A 1 119 ? -3.851 3.088 -8.320 1.00 96.81 119 LEU A C 1
ATOM 883 O O . LEU A 1 119 ? -3.029 2.451 -8.973 1.00 96.81 119 LEU A O 1
ATOM 887 N N . ASN A 1 120 ? -4.802 3.827 -8.888 1.00 95.81 120 ASN A N 1
ATOM 888 C CA . ASN A 1 120 ? -5.014 3.950 -10.335 1.00 95.81 120 ASN A CA 1
ATOM 889 C C . ASN A 1 120 ? -4.866 5.387 -10.866 1.00 95.81 120 ASN A C 1
ATOM 891 O O . ASN A 1 120 ? -5.343 5.695 -11.956 1.00 95.81 120 ASN A O 1
ATOM 895 N N . GLY A 1 121 ? -4.269 6.298 -10.093 1.00 95.81 121 GLY A N 1
ATOM 896 C CA . GLY A 1 121 ? -4.056 7.678 -10.539 1.00 95.81 121 GLY A CA 1
ATOM 897 C C . GLY A 1 121 ? -5.259 8.621 -10.431 1.00 95.81 121 GLY A C 1
ATOM 898 O O . GLY A 1 121 ? -5.129 9.791 -10.787 1.00 95.81 121 GLY A O 1
ATOM 899 N N . ARG A 1 122 ? -6.432 8.164 -9.967 1.00 96.75 122 ARG A N 1
ATOM 900 C CA . ARG A 1 122 ? -7.613 9.040 -9.833 1.00 96.75 122 ARG A CA 1
ATOM 901 C C . ARG A 1 122 ? -7.405 10.148 -8.795 1.00 96.75 122 ARG A C 1
ATOM 903 O O . ARG A 1 122 ? -6.555 10.049 -7.908 1.00 96.75 122 ARG A O 1
ATOM 910 N N . THR A 1 123 ? -8.249 11.176 -8.853 1.00 97.62 123 THR A N 1
ATOM 911 C CA . THR A 1 123 ? -8.177 12.314 -7.928 1.00 97.62 123 THR A CA 1
ATOM 912 C C . THR A 1 123 ? -8.521 11.899 -6.496 1.00 97.62 123 THR A C 1
ATOM 914 O O . THR A 1 123 ? -9.469 11.146 -6.266 1.00 97.62 123 THR A O 1
ATOM 917 N N . SER A 1 124 ? -7.810 12.444 -5.509 1.00 96.50 124 SER A N 1
ATOM 918 C CA . SER A 1 124 ? -8.098 12.235 -4.082 1.00 96.50 124 SER A CA 1
ATOM 919 C C . SER A 1 124 ? -9.516 12.684 -3.721 1.00 96.50 124 SER A C 1
ATOM 921 O O . SER A 1 124 ? -10.170 12.058 -2.896 1.00 96.50 124 SER A O 1
ATOM 923 N N . ALA A 1 125 ? -10.029 13.719 -4.396 1.00 97.06 125 ALA A N 1
ATOM 924 C CA . ALA A 1 125 ? -11.390 14.226 -4.221 1.00 97.06 125 ALA A CA 1
ATOM 925 C C . ALA A 1 125 ? -12.488 13.278 -4.747 1.00 97.06 125 ALA A C 1
ATOM 927 O O . ALA A 1 125 ? -13.646 13.435 -4.375 1.00 97.06 125 ALA A O 1
ATOM 928 N N . SER A 1 126 ? -12.151 12.302 -5.600 1.00 97.06 126 SER A N 1
ATOM 929 C CA . SER A 1 126 ? -13.118 11.309 -6.102 1.00 97.06 126 SER A CA 1
ATOM 930 C C . SER A 1 126 ? -13.434 10.194 -5.100 1.00 97.06 126 SER A C 1
ATOM 932 O O . SER A 1 126 ? -14.318 9.375 -5.348 1.00 97.06 126 SER A O 1
ATOM 934 N N . LEU A 1 127 ? -12.714 10.142 -3.975 1.00 97.31 127 LEU A N 1
ATOM 935 C CA . LEU A 1 127 ? -12.928 9.140 -2.938 1.00 97.31 127 LEU A CA 1
ATOM 936 C C . LEU A 1 127 ? -14.285 9.339 -2.239 1.00 97.31 127 LEU A C 1
ATOM 938 O O . LEU A 1 127 ? -14.699 10.476 -2.015 1.00 97.31 127 LEU A O 1
ATOM 942 N N . PRO A 1 128 ? -14.982 8.256 -1.853 1.00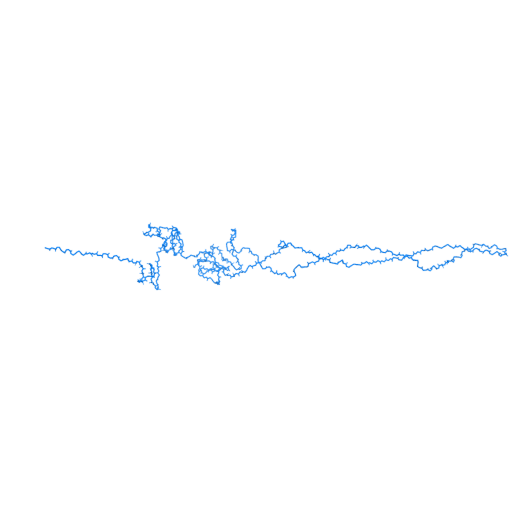 95.56 128 PRO A N 1
ATOM 943 C CA . PRO A 1 128 ? -16.377 8.317 -1.415 1.00 95.56 128 PRO A CA 1
ATOM 944 C C . PRO A 1 128 ? -16.599 8.959 -0.037 1.00 95.56 128 PRO A C 1
ATOM 946 O O . PRO A 1 128 ? -17.699 9.441 0.218 1.00 95.56 128 PRO A O 1
ATOM 949 N N . ASN A 1 129 ? -15.600 8.975 0.854 1.00 93.94 129 ASN A N 1
ATOM 950 C CA . ASN A 1 129 ? -15.726 9.563 2.192 1.00 93.94 129 ASN A CA 1
ATOM 951 C C . ASN A 1 129 ? -14.655 10.638 2.453 1.00 93.94 129 ASN A C 1
ATOM 953 O O . ASN A 1 129 ? -13.565 10.623 1.878 1.00 93.94 129 ASN A O 1
ATOM 957 N N . THR A 1 130 ? -14.974 11.581 3.341 1.00 95.69 130 THR A N 1
ATOM 958 C CA . THR A 1 130 ? -14.125 12.742 3.657 1.00 95.69 130 THR A CA 1
ATOM 959 C C . THR A 1 130 ? -12.848 12.366 4.411 1.00 95.69 130 THR A C 1
ATOM 961 O O . THR A 1 130 ? -11.817 13.014 4.219 1.00 95.69 130 THR A O 1
ATOM 964 N N . THR A 1 131 ? -12.882 11.308 5.226 1.00 94.69 131 THR A N 1
ATOM 965 C CA . THR A 1 131 ? -11.712 10.766 5.936 1.00 94.69 131 THR A CA 1
ATOM 966 C C . THR A 1 131 ? -10.630 10.335 4.947 1.00 94.69 131 THR A C 1
ATOM 968 O O . THR A 1 131 ? -9.491 10.792 5.024 1.00 94.69 131 THR A O 1
ATOM 971 N N . ALA A 1 132 ? -11.001 9.524 3.958 1.00 97.00 132 ALA A N 1
ATOM 972 C CA . ALA A 1 132 ? -10.125 9.021 2.914 1.00 97.00 132 ALA A CA 1
ATOM 973 C C . ALA A 1 132 ? -9.642 10.144 1.995 1.00 97.00 132 ALA A C 1
ATOM 975 O O . ALA A 1 132 ? -8.461 10.172 1.666 1.00 97.00 132 ALA A O 1
ATOM 976 N N . GLN A 1 133 ? -10.503 11.108 1.640 1.00 97.56 133 GLN A N 1
ATOM 977 C CA . GLN A 1 133 ? -10.090 12.305 0.892 1.00 97.56 133 GLN A CA 1
ATOM 978 C C . GLN A 1 133 ? -9.014 13.102 1.646 1.00 97.56 133 GLN A C 1
ATOM 980 O O . GLN A 1 133 ? -8.011 13.505 1.052 1.00 97.56 133 GLN A O 1
ATOM 985 N N . THR A 1 134 ? -9.197 13.305 2.955 1.00 96.94 134 THR A N 1
ATOM 986 C CA . THR A 1 134 ? -8.252 14.038 3.814 1.00 96.94 134 THR A CA 1
ATOM 987 C C . THR A 1 134 ? -6.927 13.289 3.929 1.00 96.94 134 THR A C 1
ATOM 989 O O . THR A 1 134 ? -5.864 13.867 3.707 1.00 96.94 134 THR A O 1
ATOM 992 N N . ASN A 1 135 ? -6.986 11.984 4.200 1.00 96.75 135 ASN A N 1
ATOM 993 C CA . ASN A 1 135 ? -5.810 11.127 4.316 1.00 96.75 135 ASN A CA 1
ATOM 994 C C . ASN A 1 135 ? -5.044 11.015 2.990 1.00 96.75 135 ASN A C 1
ATOM 996 O O . ASN A 1 135 ? -3.825 11.164 2.978 1.00 96.75 135 ASN A O 1
ATOM 1000 N N . ALA A 1 136 ? -5.742 10.836 1.865 1.00 96.56 136 ALA A N 1
ATOM 1001 C CA . ALA A 1 136 ? -5.136 10.835 0.534 1.00 96.56 136 ALA A CA 1
ATOM 1002 C C . ALA A 1 136 ? -4.459 12.168 0.219 1.00 96.56 136 ALA A C 1
ATOM 1004 O O . ALA A 1 136 ? -3.329 12.185 -0.256 1.00 96.56 136 ALA A O 1
ATOM 1005 N N . SER A 1 137 ? -5.127 13.285 0.520 1.00 95.25 137 SER A N 1
ATOM 1006 C CA . SER A 1 137 ? -4.576 14.621 0.276 1.00 95.25 137 SER A CA 1
ATOM 1007 C C . SER A 1 137 ? -3.337 14.895 1.124 1.00 95.25 137 SER A C 1
ATOM 1009 O O . SER A 1 137 ? -2.387 15.498 0.635 1.00 95.25 137 SER A O 1
ATOM 1011 N N . SER A 1 138 ? -3.321 14.404 2.365 1.00 94.94 138 SER A N 1
ATOM 1012 C CA . SER A 1 138 ? -2.163 14.486 3.258 1.00 94.94 138 SER A CA 1
ATOM 1013 C C . SER A 1 138 ? -0.976 13.655 2.752 1.00 94.94 138 SER A C 1
ATOM 1015 O O . SER A 1 138 ? 0.162 14.117 2.784 1.00 94.94 138 SER A O 1
ATOM 1017 N N . LEU A 1 139 ? -1.235 12.442 2.249 1.00 93.56 139 LEU A N 1
ATOM 1018 C CA . LEU A 1 139 ? -0.188 11.521 1.800 1.00 93.56 139 LEU A CA 1
ATOM 1019 C C . LEU A 1 139 ? 0.336 11.819 0.387 1.00 93.56 139 LEU A C 1
ATOM 1021 O O . LEU A 1 139 ? 1.534 11.693 0.142 1.00 93.56 139 LEU A O 1
ATOM 1025 N N . PHE A 1 140 ? -0.552 12.172 -0.543 1.00 93.00 140 PHE A N 1
ATOM 1026 C CA . PHE A 1 140 ? -0.277 12.188 -1.987 1.00 93.00 140 PHE A CA 1
ATOM 1027 C C . PHE A 1 140 ? -0.669 13.500 -2.681 1.00 93.00 140 PHE A C 1
ATOM 1029 O O . PHE A 1 140 ? -0.339 13.718 -3.846 1.00 93.00 140 PHE A O 1
ATOM 1036 N N . GLY A 1 141 ? -1.381 14.394 -1.993 1.00 93.50 141 GLY A N 1
ATOM 1037 C CA . GLY A 1 141 ? -1.926 15.605 -2.595 1.00 93.50 141 GLY A CA 1
ATOM 1038 C C . GLY A 1 141 ? -3.150 15.323 -3.472 1.00 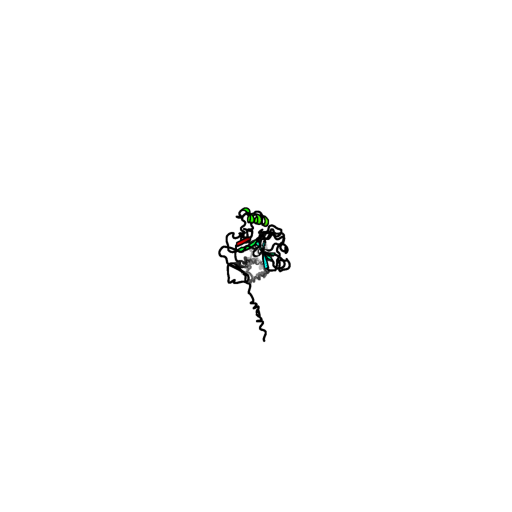93.50 141 GLY A C 1
ATOM 1039 O O . GLY A 1 141 ? -4.089 14.639 -3.070 1.00 93.50 141 GLY A O 1
ATOM 1040 N N . SER A 1 142 ? -3.190 15.903 -4.672 1.00 94.44 142 SER A N 1
ATOM 1041 C CA . SER A 1 142 ? -4.418 15.958 -5.482 1.00 94.44 142 SER A CA 1
ATOM 1042 C C . SER A 1 142 ? -4.843 14.628 -6.110 1.00 94.44 142 SER A C 1
ATOM 1044 O O . SER A 1 142 ? -6.029 14.460 -6.393 1.00 94.44 142 SER A O 1
ATOM 1046 N N . ASN A 1 143 ? -3.911 13.700 -6.333 1.00 95.62 143 ASN A N 1
ATOM 1047 C CA . ASN A 1 143 ? -4.172 12.417 -6.984 1.00 95.62 143 ASN A CA 1
ATOM 1048 C C . ASN A 1 143 ? -3.557 11.276 -6.183 1.00 95.62 143 ASN A C 1
ATOM 1050 O O . ASN A 1 143 ? -2.502 11.439 -5.572 1.00 95.62 143 ASN A O 1
ATOM 1054 N N . LEU A 1 144 ? -4.190 10.108 -6.243 1.00 95.94 144 LEU A N 1
ATOM 1055 C CA . LEU A 1 144 ? -3.562 8.875 -5.792 1.00 95.94 144 LEU A CA 1
ATOM 1056 C C . LEU A 1 144 ? -2.401 8.500 -6.727 1.00 95.94 144 LEU A C 1
ATOM 1058 O O . LEU A 1 144 ? -2.452 8.814 -7.918 1.00 95.94 144 LEU A O 1
ATOM 1062 N N . PRO A 1 145 ? -1.385 7.775 -6.232 1.00 95.38 145 PRO A N 1
ATOM 1063 C CA . PRO A 1 145 ? -0.417 7.097 -7.087 1.00 95.38 145 PRO A CA 1
ATOM 1064 C C . PRO A 1 145 ? -1.101 6.197 -8.127 1.00 95.38 145 PRO A C 1
ATOM 1066 O O . PRO A 1 145 ? -2.159 5.620 -7.860 1.00 95.38 145 PRO A O 1
ATOM 1069 N N . ASN A 1 146 ? -0.486 6.053 -9.303 1.00 93.75 146 ASN A N 1
ATOM 1070 C CA . ASN A 1 146 ? -0.880 5.047 -10.288 1.00 93.75 146 ASN A CA 1
ATOM 1071 C C . ASN A 1 146 ? 0.135 3.902 -10.276 1.00 93.75 146 ASN A C 1
ATOM 1073 O O . ASN A 1 146 ? 1.279 4.093 -10.683 1.00 93.75 146 ASN A O 1
ATOM 1077 N N . ALA A 1 147 ? -0.292 2.729 -9.819 1.00 93.00 147 ALA A N 1
ATOM 1078 C CA . ALA A 1 147 ? 0.547 1.542 -9.734 1.00 93.00 147 ALA A CA 1
ATOM 1079 C C . ALA A 1 147 ? 0.505 0.665 -11.001 1.00 93.00 147 ALA A C 1
ATOM 1081 O O . ALA A 1 147 ? 1.074 -0.425 -11.010 1.00 93.00 147 ALA A O 1
ATOM 1082 N N . GLU A 1 148 ? -0.171 1.104 -12.066 1.00 88.38 148 GLU A N 1
ATOM 1083 C CA . GLU A 1 148 ? -0.227 0.373 -13.331 1.00 88.38 148 GLU A CA 1
ATOM 1084 C C . GLU A 1 148 ? 1.179 0.134 -13.901 1.00 88.38 148 GLU A C 1
ATOM 1086 O O . GLU A 1 148 ? 1.933 1.076 -14.146 1.00 88.38 148 GLU A O 1
ATOM 1091 N N . ASN A 1 149 ? 1.525 -1.146 -14.089 1.00 85.62 149 ASN A N 1
ATOM 1092 C CA . ASN A 1 149 ? 2.845 -1.614 -14.530 1.00 85.62 149 ASN A CA 1
ATOM 1093 C C . ASN A 1 149 ? 4.026 -1.039 -13.722 1.00 85.62 149 ASN A C 1
ATOM 1095 O O . ASN A 1 149 ? 5.153 -0.985 -14.211 1.00 85.62 149 ASN A O 1
ATOM 1099 N N . ALA A 1 150 ? 3.779 -0.623 -12.477 1.00 86.94 150 ALA A N 1
ATOM 1100 C CA . ALA A 1 150 ? 4.795 -0.090 -11.587 1.00 86.94 150 ALA A CA 1
ATOM 1101 C C . ALA A 1 150 ? 5.256 -1.157 -10.588 1.00 86.94 150 ALA A C 1
ATOM 1103 O O . ALA A 1 150 ? 4.464 -1.946 -10.070 1.00 86.94 150 ALA A O 1
ATOM 1104 N N . ILE A 1 151 ? 6.550 -1.144 -10.274 1.00 85.31 151 ILE A N 1
ATOM 1105 C CA . ILE A 1 151 ? 7.139 -1.971 -9.219 1.00 85.31 151 ILE A CA 1
ATOM 1106 C C . ILE A 1 151 ? 7.473 -1.056 -8.045 1.00 85.31 151 ILE A C 1
ATOM 1108 O O . ILE A 1 151 ? 8.155 -0.047 -8.215 1.00 85.31 151 ILE A O 1
ATOM 1112 N N . ALA A 1 152 ? 7.009 -1.412 -6.847 1.00 86.69 152 ALA A N 1
ATOM 1113 C CA . ALA A 1 152 ? 7.351 -0.672 -5.640 1.00 86.69 152 ALA A CA 1
ATOM 1114 C C . ALA A 1 152 ? 8.839 -0.853 -5.299 1.00 86.69 152 ALA A C 1
ATOM 1116 O O . ALA A 1 152 ? 9.323 -1.978 -5.157 1.00 86.69 152 ALA A O 1
ATOM 1117 N N . THR A 1 153 ? 9.553 0.257 -5.124 1.00 86.00 153 THR A N 1
ATOM 1118 C CA . THR A 1 153 ? 10.969 0.279 -4.744 1.00 86.00 153 THR A CA 1
ATOM 1119 C C . THR A 1 153 ? 11.165 0.982 -3.405 1.00 86.00 153 THR A C 1
ATOM 1121 O O . THR A 1 153 ? 10.374 1.836 -3.001 1.00 86.00 153 THR A O 1
ATOM 1124 N N . GLY A 1 154 ? 12.235 0.626 -2.692 1.00 86.12 154 GLY A N 1
ATOM 1125 C CA . GLY A 1 154 ? 12.641 1.356 -1.492 1.00 86.12 154 GLY A CA 1
ATOM 1126 C C . GLY A 1 154 ? 13.051 2.787 -1.844 1.00 86.12 154 GLY A C 1
ATOM 1127 O O . GLY A 1 154 ? 13.781 2.997 -2.810 1.00 86.12 154 GLY A O 1
ATOM 1128 N N . ARG A 1 155 ? 12.589 3.760 -1.055 1.00 88.19 155 ARG A N 1
ATOM 1129 C CA . ARG A 1 155 ? 12.888 5.182 -1.263 1.00 88.19 155 ARG A CA 1
ATOM 1130 C C . ARG A 1 155 ? 14.364 5.483 -0.971 1.00 88.19 155 ARG A C 1
ATOM 1132 O O . ARG A 1 155 ? 14.855 5.153 0.106 1.00 88.19 155 ARG A O 1
ATOM 1139 N N . ASN A 1 156 ? 15.037 6.203 -1.868 1.00 85.19 156 ASN A N 1
ATOM 1140 C CA . ASN A 1 156 ? 16.439 6.632 -1.719 1.00 85.19 156 ASN A CA 1
ATOM 1141 C C . ASN A 1 156 ? 16.632 7.959 -0.947 1.00 85.19 156 ASN A C 1
ATOM 1143 O O . ASN A 1 156 ? 17.748 8.457 -0.821 1.00 85.19 156 ASN A O 1
ATOM 1147 N N . GLY A 1 157 ? 15.542 8.549 -0.451 1.00 84.12 157 GLY A N 1
ATOM 1148 C CA . GLY A 1 157 ? 15.515 9.786 0.336 1.00 84.12 157 GLY A CA 1
ATOM 1149 C C . GLY A 1 157 ? 15.085 11.019 -0.462 1.00 84.12 157 GLY A C 1
ATOM 1150 O O . GLY A 1 157 ? 14.253 11.782 0.033 1.00 84.12 157 GLY A O 1
ATOM 1151 N N . SER A 1 158 ? 15.553 11.162 -1.703 1.00 85.00 158 SER A N 1
ATOM 1152 C CA . SER A 1 158 ? 15.278 12.324 -2.568 1.00 85.00 158 SER A CA 1
ATOM 1153 C C . SER A 1 158 ? 14.013 12.178 -3.420 1.00 85.00 158 SER A C 1
ATOM 1155 O O . SER A 1 158 ? 13.460 13.176 -3.876 1.00 85.00 158 SER A O 1
ATOM 1157 N N . GLU A 1 159 ? 13.546 10.948 -3.635 1.00 87.56 159 GLU A N 1
ATOM 1158 C CA . GLU A 1 159 ? 12.322 10.651 -4.392 1.00 87.56 159 GLU A CA 1
ATOM 1159 C C . GLU A 1 159 ? 11.062 11.093 -3.641 1.00 87.56 159 GLU A C 1
ATOM 1161 O O . GLU A 1 159 ? 11.010 11.056 -2.413 1.00 87.56 159 GLU A O 1
ATOM 1166 N N . VAL A 1 160 ? 10.005 11.466 -4.361 1.00 85.62 160 VAL A N 1
ATOM 1167 C CA . VAL A 1 160 ? 8.701 11.763 -3.752 1.00 85.62 160 VAL A CA 1
ATOM 1168 C C . VAL A 1 160 ? 7.962 10.442 -3.497 1.00 85.62 160 VAL A C 1
ATOM 1170 O O . VAL A 1 160 ? 7.921 9.565 -4.359 1.00 85.62 160 VAL A O 1
ATOM 1173 N N . LEU A 1 161 ? 7.378 10.263 -2.305 1.00 85.19 161 LEU A N 1
ATOM 1174 C CA . LEU A 1 161 ? 6.596 9.053 -2.012 1.00 85.19 161 LEU A CA 1
ATOM 1175 C C . LEU A 1 161 ? 5.376 8.983 -2.932 1.00 85.19 161 LEU A C 1
ATOM 1177 O O . LEU A 1 161 ? 4.695 9.983 -3.139 1.00 85.19 161 LEU A O 1
ATOM 1181 N N . GLY A 1 162 ? 5.104 7.796 -3.474 1.00 80.75 162 GLY A N 1
ATOM 1182 C CA . GLY A 1 162 ? 3.971 7.586 -4.374 1.00 80.75 162 GLY A CA 1
ATOM 1183 C C . GLY A 1 162 ? 4.150 8.180 -5.777 1.00 80.75 162 GLY A C 1
ATOM 1184 O O . GLY A 1 162 ? 3.220 8.113 -6.576 1.00 80.75 162 GLY A O 1
ATOM 1185 N N . SER A 1 163 ? 5.323 8.738 -6.100 1.00 85.62 163 SER A N 1
ATOM 1186 C CA . SER A 1 163 ? 5.661 9.095 -7.479 1.00 85.62 163 SER A CA 1
ATOM 1187 C C . SER A 1 163 ? 6.228 7.897 -8.234 1.00 85.62 163 SER A C 1
ATOM 1189 O O . SER A 1 163 ? 7.023 7.137 -7.682 1.00 85.62 163 SER A O 1
ATOM 1191 N N . ASN A 1 164 ? 5.877 7.771 -9.513 1.00 81.31 164 ASN A N 1
ATOM 1192 C CA . ASN A 1 164 ? 6.592 6.880 -10.419 1.00 81.31 164 ASN A CA 1
ATOM 1193 C C . ASN A 1 164 ? 7.856 7.609 -10.895 1.00 81.31 164 ASN A C 1
ATOM 1195 O O . ASN A 1 164 ? 7.771 8.585 -11.642 1.00 81.31 164 ASN A O 1
ATOM 1199 N N . THR A 1 165 ? 9.024 7.166 -10.436 1.00 69.75 165 THR A N 1
ATOM 1200 C CA . THR A 1 165 ? 10.331 7.718 -10.820 1.00 69.75 165 THR A CA 1
ATOM 1201 C C . THR A 1 165 ? 11.112 6.734 -11.680 1.00 69.75 165 THR A C 1
ATOM 1203 O O . THR A 1 165 ? 11.332 5.594 -11.281 1.00 69.75 165 THR A O 1
ATOM 1206 N N . GLY A 1 166 ? 11.601 7.198 -12.834 1.00 63.03 166 GLY A N 1
ATOM 1207 C CA . GLY A 1 166 ? 12.422 6.385 -13.733 1.00 63.03 166 GLY A CA 1
ATOM 1208 C C . GLY A 1 166 ? 11.637 5.287 -14.460 1.00 63.03 166 GLY A C 1
ATOM 1209 O O . GLY A 1 166 ? 10.416 5.342 -14.559 1.00 63.03 166 GLY A O 1
ATOM 1210 N N . GLY A 1 167 ? 12.367 4.310 -15.005 1.00 61.00 167 GLY A N 1
ATOM 1211 C CA . GLY A 1 167 ? 11.812 3.217 -15.806 1.00 61.00 167 GLY A CA 1
ATOM 1212 C C . GLY A 1 167 ? 11.799 3.543 -17.299 1.00 61.00 167 GLY A C 1
ATOM 1213 O O . GLY A 1 167 ? 10.962 4.288 -17.794 1.00 61.00 167 GLY A O 1
ATOM 1214 N N . SER A 1 168 ? 12.746 2.972 -18.040 1.00 60.09 168 SER A N 1
ATOM 1215 C CA . SER A 1 168 ? 12.582 2.767 -19.479 1.00 60.09 168 SER A CA 1
ATOM 1216 C C . SER A 1 168 ? 12.281 1.293 -19.682 1.00 60.09 168 SER A C 1
ATOM 1218 O O . SER A 1 168 ? 13.078 0.457 -19.273 1.00 60.09 168 SER A O 1
ATOM 1220 N N . TYR A 1 169 ? 11.171 0.978 -20.351 1.00 62.44 169 TYR A N 1
ATOM 1221 C CA . TYR A 1 169 ? 10.859 -0.391 -20.791 1.00 62.44 169 TYR A CA 1
ATOM 1222 C C . TYR A 1 169 ? 11.865 -0.920 -21.829 1.00 62.44 169 TYR A C 1
ATOM 1224 O O . TYR A 1 169 ? 11.861 -2.095 -22.178 1.00 62.44 169 TYR A O 1
ATOM 1232 N N . ASN A 1 170 ? 12.737 -0.040 -22.329 1.00 68.12 170 ASN A N 1
ATOM 1233 C CA . ASN A 1 170 ? 13.743 -0.354 -23.325 1.00 68.12 170 ASN A CA 1
ATOM 1234 C C . ASN A 1 170 ? 15.129 -0.378 -22.680 1.00 68.12 170 ASN A C 1
ATOM 1236 O O . ASN A 1 170 ? 15.628 0.647 -22.212 1.00 68.12 170 ASN A O 1
ATOM 1240 N N . TYR A 1 171 ? 15.774 -1.538 -22.731 1.00 73.81 171 TYR A N 1
ATOM 1241 C CA . TYR A 1 171 ? 17.193 -1.678 -22.431 1.00 73.81 171 TYR A CA 1
ATOM 1242 C C . TYR A 1 171 ? 17.990 -1.480 -23.722 1.00 73.81 171 TYR A C 1
ATOM 1244 O O . TYR A 1 171 ? 17.912 -2.294 -24.642 1.00 73.81 171 TYR A O 1
ATOM 1252 N N . LEU A 1 172 ? 18.756 -0.391 -23.811 1.00 74.62 172 LEU A N 1
ATOM 1253 C CA . LEU A 1 172 ? 19.674 -0.182 -24.928 1.00 74.62 172 LEU A CA 1
ATOM 1254 C C . LEU A 1 172 ? 20.936 -1.023 -24.710 1.00 74.62 172 LEU A C 1
ATOM 1256 O O . LEU A 1 172 ? 21.759 -0.703 -23.855 1.00 74.62 172 LEU A O 1
ATOM 1260 N N . LEU A 1 173 ? 21.104 -2.078 -25.506 1.00 78.94 173 LEU A N 1
ATOM 1261 C CA . LEU A 1 173 ? 22.363 -2.816 -25.576 1.00 78.94 173 LEU A CA 1
ATOM 1262 C C . LEU A 1 173 ? 23.345 -2.052 -26.466 1.00 78.94 173 LEU A C 1
ATOM 1264 O O . LEU A 1 173 ? 23.120 -1.887 -27.664 1.00 78.94 173 LEU A O 1
ATOM 1268 N N . THR A 1 174 ? 24.445 -1.587 -25.881 1.00 82.75 174 THR A N 1
ATOM 1269 C CA . THR A 1 174 ? 25.557 -0.984 -26.626 1.00 82.75 174 THR A CA 1
ATOM 1270 C C . THR A 1 174 ? 26.629 -2.031 -26.925 1.00 82.75 174 THR A C 1
ATOM 1272 O O . THR A 1 174 ? 26.721 -3.048 -26.237 1.00 82.75 174 THR A O 1
ATOM 1275 N N . GLN A 1 175 ? 27.505 -1.767 -27.901 1.00 79.94 175 GLN A N 1
ATOM 1276 C CA . GLN A 1 175 ? 28.648 -2.646 -28.191 1.00 79.94 175 GLN A CA 1
ATOM 1277 C C . GLN A 1 175 ? 29.531 -2.888 -26.953 1.00 79.94 175 GLN A C 1
ATOM 1279 O O . GLN A 1 175 ? 30.096 -3.966 -26.803 1.00 79.94 175 GLN A O 1
ATOM 1284 N N . ASN A 1 176 ? 29.613 -1.914 -26.041 1.00 86.56 176 ASN A N 1
ATOM 1285 C CA . ASN A 1 176 ? 30.392 -2.020 -24.807 1.00 86.56 176 ASN A CA 1
ATOM 1286 C C . ASN A 1 176 ? 29.742 -2.936 -23.749 1.00 86.56 176 ASN A C 1
ATOM 1288 O O . ASN A 1 176 ? 30.375 -3.269 -22.753 1.00 86.56 176 ASN A O 1
ATOM 1292 N N . ASN A 1 177 ? 28.477 -3.331 -23.940 1.00 84.94 177 ASN A N 1
ATOM 1293 C CA . ASN A 1 177 ? 27.788 -4.309 -23.094 1.00 84.94 177 ASN A CA 1
ATOM 1294 C C . ASN A 1 177 ? 27.954 -5.751 -23.598 1.00 84.94 177 ASN A C 1
ATOM 1296 O O . ASN A 1 177 ? 27.527 -6.680 -22.914 1.00 84.94 177 ASN A O 1
ATOM 1300 N N . LEU A 1 178 ? 28.544 -5.949 -24.780 1.00 85.00 178 LEU A N 1
ATOM 1301 C CA . LEU A 1 178 ? 28.766 -7.271 -25.354 1.00 85.00 178 LEU A CA 1
ATOM 1302 C C . LEU A 1 178 ? 30.165 -7.784 -24.981 1.00 85.00 178 LEU A C 1
ATOM 1304 O O . LEU A 1 178 ? 31.126 -7.012 -25.018 1.00 85.00 178 LEU A O 1
ATOM 1308 N N . PRO A 1 179 ? 30.316 -9.082 -24.657 1.00 87.38 179 PRO A N 1
ATOM 1309 C CA . PRO A 1 179 ? 31.629 -9.695 -24.522 1.00 87.38 179 PRO A CA 1
ATOM 1310 C C . PRO A 1 179 ? 32.479 -9.488 -25.779 1.00 87.38 179 PRO A C 1
ATOM 1312 O O . PRO A 1 179 ? 31.966 -9.490 -26.902 1.00 87.38 179 PRO A O 1
ATOM 1315 N N . ALA A 1 180 ? 33.793 -9.366 -25.595 1.00 82.62 180 ALA A N 1
ATOM 1316 C CA . ALA A 1 180 ? 34.717 -9.384 -26.719 1.00 82.62 180 ALA A CA 1
ATOM 1317 C C . ALA A 1 180 ? 34.617 -10.738 -27.436 1.00 82.62 180 ALA A C 1
ATOM 1319 O O . ALA A 1 180 ? 34.715 -11.792 -26.806 1.00 82.62 180 ALA A O 1
ATOM 1320 N N . PHE A 1 181 ? 34.443 -10.708 -28.754 1.00 77.94 181 PHE A N 1
ATOM 1321 C CA . PHE A 1 181 ? 34.475 -11.900 -29.591 1.00 77.94 181 PHE A CA 1
ATOM 1322 C C . PHE A 1 181 ? 35.383 -11.650 -30.794 1.00 77.94 181 PHE A C 1
ATOM 1324 O O . PHE A 1 181 ? 35.451 -10.540 -31.323 1.00 77.94 181 PHE A O 1
ATOM 1331 N N . SER A 1 182 ? 36.117 -12.679 -31.206 1.00 79.88 182 SER A N 1
ATOM 1332 C CA . SER A 1 182 ? 37.011 -12.612 -32.359 1.00 79.88 182 SER A CA 1
ATOM 1333 C C . SER A 1 182 ? 36.357 -13.299 -33.549 1.00 79.88 182 SER A C 1
ATOM 1335 O O . SER A 1 182 ? 35.920 -14.442 -33.446 1.00 79.88 182 SER A O 1
ATOM 1337 N N . ILE A 1 183 ? 36.318 -12.612 -34.688 1.00 75.31 183 ILE A N 1
ATOM 1338 C CA . ILE A 1 183 ? 35.989 -13.225 -35.973 1.00 75.31 183 ILE A CA 1
ATOM 1339 C C . ILE A 1 183 ? 37.315 -13.536 -36.660 1.00 75.31 183 ILE A C 1
ATOM 1341 O O . ILE A 1 183 ? 38.092 -12.625 -36.939 1.00 75.31 183 ILE A O 1
ATOM 1345 N N . THR A 1 184 ? 37.584 -14.811 -36.928 1.00 74.12 184 THR A N 1
ATOM 1346 C CA . THR A 1 184 ? 38.776 -15.243 -37.668 1.00 74.12 184 THR A CA 1
ATOM 1347 C C . THR A 1 184 ? 38.351 -15.690 -39.067 1.00 74.12 184 THR A C 1
ATOM 1349 O O . THR A 1 184 ? 38.028 -16.864 -39.251 1.00 74.12 184 THR A O 1
ATOM 1352 N N . PRO A 1 185 ? 38.283 -14.781 -40.058 1.00 69.69 185 PRO A N 1
ATOM 1353 C CA . PRO A 1 185 ? 37.976 -15.176 -41.424 1.00 69.69 185 PRO A CA 1
ATOM 1354 C C . PRO A 1 185 ? 39.136 -16.005 -41.989 1.00 69.69 185 PRO A C 1
ATOM 1356 O O . PRO A 1 185 ? 40.296 -15.603 -41.906 1.00 69.69 185 PRO A O 1
ATOM 1359 N N . SER A 1 186 ? 38.835 -17.156 -42.586 1.00 66.88 186 SER A N 1
ATOM 1360 C CA . SER A 1 186 ? 39.786 -17.898 -43.410 1.00 66.88 186 SER A CA 1
ATOM 1361 C C . SER A 1 186 ? 39.506 -17.601 -44.884 1.00 66.88 186 SER A C 1
ATOM 1363 O O . SER A 1 186 ? 38.451 -17.938 -45.413 1.00 66.88 186 SER A O 1
ATOM 1365 N N . ILE A 1 187 ? 40.454 -16.952 -45.563 1.00 67.12 187 ILE A N 1
ATOM 1366 C CA . ILE A 1 187 ? 40.448 -16.831 -47.026 1.00 67.12 187 ILE A CA 1
ATOM 1367 C C . ILE A 1 187 ? 41.327 -17.949 -47.594 1.00 67.12 187 ILE A C 1
ATOM 1369 O O . ILE A 1 187 ? 42.542 -17.948 -47.425 1.00 67.12 187 ILE A O 1
ATOM 1373 N N . SER A 1 188 ? 40.710 -18.964 -48.199 1.00 60.41 188 SER A N 1
ATOM 1374 C CA . SER A 1 188 ? 41.394 -20.203 -48.607 1.00 60.41 188 SER A CA 1
ATOM 1375 C C . SER A 1 188 ? 41.878 -20.218 -50.059 1.00 60.41 188 SER A C 1
ATOM 1377 O O . SER A 1 188 ? 42.425 -21.224 -50.505 1.00 60.41 188 SER A O 1
ATOM 1379 N N . THR A 1 189 ? 41.718 -19.128 -50.814 1.00 63.06 189 THR A N 1
ATOM 1380 C CA . THR A 1 189 ? 42.079 -19.097 -52.237 1.00 63.06 189 THR A CA 1
ATOM 1381 C C . THR A 1 189 ? 42.767 -17.792 -52.608 1.00 63.06 189 THR A C 1
ATOM 1383 O O . THR A 1 189 ? 42.168 -16.724 -52.483 1.00 63.06 189 THR A O 1
ATOM 1386 N N . SER A 1 190 ? 44.001 -17.875 -53.115 1.00 63.66 190 SER A N 1
ATOM 1387 C CA . SER A 1 190 ? 44.627 -16.768 -53.841 1.00 63.66 190 SER A CA 1
ATOM 1388 C C . SER A 1 190 ? 43.702 -16.370 -54.992 1.00 63.66 190 SER A C 1
ATOM 1390 O O . SER A 1 190 ? 43.347 -17.217 -55.813 1.00 63.66 190 SER A O 1
ATOM 1392 N N . GLY A 1 191 ? 43.258 -15.111 -55.016 1.00 63.62 191 GLY A N 1
ATOM 1393 C CA . GLY A 1 191 ? 42.349 -14.619 -56.049 1.00 63.62 191 GLY A CA 1
ATOM 1394 C C . GLY A 1 191 ? 42.896 -14.896 -57.453 1.00 63.62 191 GLY A C 1
ATOM 1395 O O . GLY A 1 191 ? 44.081 -14.675 -57.724 1.00 63.62 191 GLY A O 1
ATOM 1396 N N . SER A 1 192 ? 42.036 -15.397 -58.345 1.00 66.50 192 SER A N 1
ATOM 1397 C CA . SER A 1 192 ? 42.392 -15.641 -59.745 1.00 66.50 192 SER A CA 1
ATOM 1398 C C . SER A 1 192 ? 42.798 -14.327 -60.411 1.00 66.50 192 SER A C 1
ATOM 1400 O O . SER A 1 192 ? 41.998 -13.395 -60.473 1.00 66.50 192 SER A O 1
ATOM 1402 N N . HIS A 1 193 ? 44.016 -14.259 -60.942 1.00 70.81 193 HIS A N 1
ATOM 1403 C CA . HIS A 1 193 ? 44.486 -13.126 -61.736 1.00 70.81 193 HIS A CA 1
ATOM 1404 C C . HIS A 1 193 ? 45.251 -13.613 -62.969 1.00 70.81 193 HIS A C 1
ATOM 1406 O O . HIS A 1 193 ? 45.707 -14.754 -63.025 1.00 70.81 193 HIS A O 1
ATOM 1412 N N . GLY A 1 194 ? 45.357 -12.746 -63.976 1.00 66.50 194 GLY A N 1
ATOM 1413 C CA . GLY A 1 194 ? 46.034 -13.037 -65.236 1.00 66.50 194 GLY A CA 1
ATOM 1414 C C . GLY A 1 194 ? 46.899 -11.870 -65.697 1.00 66.50 194 GLY A C 1
ATOM 1415 O O . GLY A 1 194 ? 46.698 -10.729 -65.281 1.00 66.50 194 GLY A O 1
ATOM 1416 N N . HIS A 1 195 ? 47.852 -12.163 -66.579 1.00 73.12 195 HIS A N 1
ATOM 1417 C CA . HIS A 1 195 ? 48.717 -11.172 -67.215 1.00 73.12 195 HIS A CA 1
ATOM 1418 C C . HIS A 1 195 ? 48.571 -11.245 -68.738 1.00 73.12 195 HIS A C 1
ATOM 1420 O O . HIS A 1 195 ? 48.399 -12.328 -69.295 1.00 73.12 195 HIS A O 1
ATOM 1426 N N . ALA A 1 196 ? 48.682 -10.099 -69.412 1.00 66.00 196 ALA A N 1
ATOM 1427 C CA . ALA A 1 196 ? 48.745 -10.003 -70.869 1.00 66.00 196 ALA A CA 1
ATOM 1428 C C . ALA A 1 196 ? 49.952 -9.147 -71.281 1.00 66.00 196 ALA A C 1
ATOM 1430 O O . ALA A 1 196 ? 50.263 -8.154 -70.624 1.00 66.00 196 ALA A O 1
ATOM 1431 N N . GLY A 1 197 ? 50.628 -9.524 -72.367 1.00 69.50 197 GLY A N 1
ATOM 1432 C CA . GLY A 1 197 ? 51.759 -8.784 -72.929 1.00 69.50 197 GLY A CA 1
ATOM 1433 C C . GLY A 1 197 ? 51.839 -8.944 -74.447 1.00 69.50 197 GLY A C 1
ATOM 1434 O O . GLY A 1 197 ? 51.329 -9.918 -74.995 1.00 69.50 197 GLY A O 1
ATOM 1435 N N . ALA A 1 198 ? 52.475 -7.982 -75.119 1.00 63.19 198 ALA A N 1
ATOM 1436 C CA . ALA A 1 198 ? 52.722 -7.990 -76.561 1.00 63.19 198 ALA A CA 1
ATOM 1437 C C . ALA A 1 198 ? 54.200 -7.677 -76.841 1.00 63.19 198 ALA A C 1
ATOM 1439 O O . ALA A 1 198 ? 54.795 -6.842 -76.159 1.00 63.19 198 ALA A O 1
ATOM 1440 N N . THR A 1 199 ? 54.794 -8.330 -77.841 1.00 66.44 199 THR A N 1
ATOM 1441 C CA . THR A 1 199 ? 56.145 -8.016 -78.333 1.00 66.44 199 THR A CA 1
ATOM 1442 C C . THR A 1 199 ? 56.043 -7.164 -79.598 1.00 66.44 199 THR A C 1
ATOM 1444 O O . THR A 1 199 ? 55.098 -7.297 -80.375 1.00 66.44 199 THR A O 1
ATOM 1447 N N . ASN A 1 200 ? 56.986 -6.245 -79.807 1.00 65.00 200 ASN A N 1
ATOM 1448 C CA . ASN A 1 200 ? 57.016 -5.414 -81.010 1.00 65.00 200 ASN A CA 1
ATOM 1449 C C . ASN A 1 200 ? 57.795 -6.098 -82.148 1.00 65.00 200 ASN A C 1
ATOM 1451 O O . ASN A 1 200 ? 58.801 -6.765 -81.918 1.00 65.00 200 ASN A O 1
ATOM 1455 N N . SER A 1 201 ? 57.356 -5.892 -83.394 1.00 60.69 201 SER A N 1
ATOM 1456 C CA . SER A 1 201 ? 58.138 -6.242 -84.588 1.00 60.69 201 SER A CA 1
ATOM 1457 C C . SER A 1 201 ? 59.108 -5.109 -84.912 1.00 60.69 201 SER A C 1
ATOM 1459 O O . SER A 1 201 ? 58.678 -3.980 -85.147 1.00 60.69 201 SER A O 1
ATOM 1461 N N . LYS A 1 202 ? 60.414 -5.395 -84.933 1.00 59.34 202 LYS A N 1
ATOM 1462 C CA . LYS A 1 202 ? 61.445 -4.445 -85.370 1.00 59.34 202 LYS A CA 1
ATOM 1463 C C . LYS A 1 202 ? 62.124 -4.968 -86.635 1.00 59.34 202 LYS A C 1
ATOM 1465 O O . LYS A 1 202 ? 62.547 -6.120 -86.680 1.00 59.34 202 LYS A O 1
ATOM 1470 N N . THR A 1 203 ? 62.232 -4.120 -87.654 1.00 58.81 203 THR A N 1
ATOM 1471 C CA . THR A 1 203 ? 62.984 -4.406 -88.884 1.00 58.81 203 THR A CA 1
ATOM 1472 C C . THR A 1 203 ? 64.491 -4.371 -88.608 1.00 58.81 203 THR A C 1
ATOM 1474 O O . THR A 1 203 ? 64.957 -3.542 -87.823 1.00 58.81 203 THR A O 1
ATOM 1477 N N . HIS A 1 204 ? 65.260 -5.261 -89.241 1.00 57.16 204 HIS A N 1
ATOM 1478 C CA . HIS A 1 204 ? 66.727 -5.243 -89.211 1.00 57.16 204 HIS A CA 1
ATOM 1479 C C . HIS A 1 204 ? 67.302 -5.288 -90.631 1.00 57.16 204 HIS A C 1
ATOM 1481 O O . HIS A 1 204 ? 66.654 -5.791 -91.547 1.00 57.16 204 HIS A O 1
ATOM 1487 N N . GLU A 1 205 ? 68.508 -4.743 -90.802 1.00 54.84 205 GLU A N 1
ATOM 1488 C CA . GLU A 1 205 ? 69.217 -4.667 -92.084 1.00 54.84 205 GLU A CA 1
ATOM 1489 C C . GLU A 1 205 ? 70.430 -5.605 -92.109 1.00 54.84 205 GLU A C 1
ATOM 1491 O O . GLU A 1 205 ? 71.087 -5.825 -91.089 1.00 54.84 205 GLU A O 1
ATOM 1496 N N . HIS A 1 206 ? 70.755 -6.120 -93.296 1.00 57.00 206 HIS A N 1
ATOM 1497 C CA . HIS A 1 206 ? 71.973 -6.884 -93.556 1.00 57.00 206 HIS A CA 1
ATOM 1498 C C . HIS A 1 206 ? 72.858 -6.125 -94.549 1.00 57.00 206 HIS A C 1
ATOM 1500 O O . HIS A 1 206 ? 72.375 -5.650 -95.574 1.00 57.00 206 HIS A O 1
ATOM 1506 N N . SER A 1 207 ? 74.163 -6.045 -94.274 1.00 51.91 207 SER A N 1
ATOM 1507 C CA . SER A 1 207 ? 75.150 -5.470 -95.195 1.00 51.91 207 SER A CA 1
ATOM 1508 C C . SER A 1 207 ? 75.867 -6.579 -95.962 1.00 51.91 207 SER A C 1
ATOM 1510 O O . SER A 1 207 ? 76.344 -7.545 -95.365 1.00 51.91 207 SER A O 1
ATOM 1512 N N . ILE A 1 208 ? 75.961 -6.429 -97.282 1.00 56.50 208 ILE A N 1
ATOM 1513 C CA . ILE A 1 208 ? 76.674 -7.341 -98.181 1.00 56.50 208 ILE A CA 1
ATOM 1514 C C . ILE A 1 208 ? 77.722 -6.526 -98.951 1.00 56.50 208 ILE A C 1
ATOM 1516 O O . ILE A 1 208 ? 77.452 -5.388 -99.329 1.00 56.50 208 ILE A O 1
ATOM 1520 N N . ARG A 1 209 ? 78.918 -7.087 -99.178 1.00 48.97 209 ARG A N 1
ATOM 1521 C CA . ARG A 1 209 ? 79.984 -6.472 -99.994 1.00 48.97 209 ARG A CA 1
ATOM 1522 C C . ARG A 1 209 ? 80.061 -7.164 -101.356 1.00 48.97 209 ARG A C 1
ATOM 1524 O O . ARG A 1 209 ? 80.313 -8.365 -101.394 1.00 48.97 209 ARG A O 1
ATOM 1531 N N . ASP A 1 210 ? 79.860 -6.406 -102.432 1.00 54.72 210 ASP A N 1
ATOM 1532 C CA . ASP A 1 210 ? 79.984 -6.861 -103.824 1.00 54.72 210 ASP A CA 1
ATOM 1533 C C . ASP A 1 210 ? 81.345 -6.426 -104.400 1.00 54.72 210 ASP A C 1
ATOM 1535 O O . ASP A 1 210 ? 81.771 -5.289 -104.196 1.00 54.72 210 ASP A O 1
ATOM 1539 N N . TYR A 1 211 ? 82.039 -7.330 -105.090 1.00 50.25 211 TYR A N 1
ATOM 1540 C CA . TYR A 1 211 ? 83.328 -7.078 -105.740 1.00 50.25 211 TYR A CA 1
ATOM 1541 C C . TYR A 1 211 ? 83.146 -7.332 -107.243 1.00 50.25 211 TYR A C 1
ATOM 1543 O O . TYR A 1 211 ? 83.214 -8.475 -107.695 1.00 50.25 211 TYR A O 1
ATOM 1551 N N . GLY A 1 212 ? 82.868 -6.271 -108.009 1.00 51.47 212 GLY A N 1
ATOM 1552 C CA . GLY A 1 212 ? 82.603 -6.339 -109.451 1.00 51.47 212 GLY A CA 1
ATOM 1553 C C . GLY A 1 212 ? 83.721 -7.021 -110.256 1.00 51.47 212 GLY A C 1
ATOM 1554 O O . GLY A 1 212 ? 84.909 -6.857 -109.976 1.00 51.47 212 GLY A O 1
ATOM 1555 N N . ALA A 1 213 ? 83.333 -7.808 -111.263 1.00 51.47 213 ALA A N 1
ATOM 1556 C CA . ALA A 1 213 ? 84.236 -8.589 -112.108 1.00 51.47 213 ALA A CA 1
ATOM 1557 C C . ALA A 1 213 ? 84.818 -7.746 -113.264 1.00 51.47 213 ALA A C 1
ATOM 1559 O O . ALA A 1 213 ? 84.086 -7.272 -114.128 1.00 51.47 213 ALA A O 1
ATOM 1560 N N . ASN A 1 214 ? 86.146 -7.601 -113.300 1.00 46.62 214 ASN A N 1
ATOM 1561 C CA . ASN A 1 214 ? 86.894 -6.886 -114.341 1.00 46.62 214 ASN A CA 1
ATOM 1562 C C . ASN A 1 214 ? 87.216 -7.794 -115.543 1.00 46.62 214 ASN A C 1
ATOM 1564 O O . ASN A 1 214 ? 88.052 -8.683 -115.399 1.00 46.62 214 ASN A O 1
ATOM 1568 N N . MET A 1 215 ? 86.678 -7.519 -116.739 1.00 45.12 215 MET A N 1
ATOM 1569 C CA . MET A 1 215 ? 87.329 -7.877 -118.014 1.00 45.12 215 MET A CA 1
ATOM 1570 C C . MET A 1 215 ? 87.177 -6.731 -119.028 1.00 45.12 215 MET A C 1
ATOM 1572 O O . MET A 1 215 ? 86.066 -6.359 -119.392 1.00 45.12 215 MET A O 1
ATOM 1576 N N . ILE A 1 216 ? 88.308 -6.171 -119.469 1.00 49.34 216 ILE A N 1
ATOM 1577 C CA . ILE A 1 216 ? 88.415 -5.117 -120.489 1.00 49.34 216 ILE A CA 1
ATOM 1578 C C . ILE A 1 216 ? 88.773 -5.785 -121.826 1.00 49.34 216 ILE A C 1
ATOM 1580 O O . ILE A 1 216 ? 89.845 -6.375 -121.942 1.00 49.34 216 ILE A O 1
ATOM 1584 N N . GLU A 1 217 ? 87.913 -5.671 -122.840 1.00 46.88 217 GLU A N 1
ATOM 1585 C CA . GLU A 1 217 ? 88.200 -6.095 -124.220 1.00 46.88 217 GLU A CA 1
ATOM 1586 C C . GLU A 1 217 ? 88.561 -4.865 -125.076 1.00 46.88 217 GLU A C 1
ATOM 1588 O O . GLU A 1 217 ? 87.735 -3.981 -125.311 1.00 46.88 217 GLU A O 1
ATOM 1593 N N . VAL A 1 218 ? 89.821 -4.770 -125.521 1.00 50.47 218 VAL A N 1
ATOM 1594 C CA . VAL A 1 218 ? 90.325 -3.647 -126.332 1.00 50.47 218 VAL A CA 1
ATOM 1595 C C . VAL A 1 218 ? 90.193 -3.981 -127.820 1.00 50.47 218 VAL A C 1
ATOM 1597 O O . VAL A 1 218 ? 91.004 -4.722 -128.371 1.00 50.47 218 VAL A O 1
ATOM 1600 N N . ALA A 1 219 ? 89.201 -3.397 -128.496 1.00 50.66 219 ALA A N 1
ATOM 1601 C CA . ALA A 1 219 ? 89.098 -3.423 -129.956 1.00 50.66 219 ALA A CA 1
ATOM 1602 C C . ALA A 1 219 ? 89.705 -2.145 -130.569 1.00 50.66 219 ALA A C 1
ATOM 1604 O O . ALA A 1 219 ? 89.240 -1.035 -130.310 1.00 50.66 219 ALA A O 1
ATOM 1605 N N . ASN A 1 220 ? 90.733 -2.321 -131.405 1.00 50.59 220 ASN A N 1
ATOM 1606 C CA . ASN A 1 220 ? 91.474 -1.288 -132.140 1.00 50.59 220 ASN A CA 1
ATOM 1607 C C . ASN A 1 220 ? 90.571 -0.457 -133.076 1.00 50.59 220 ASN A C 1
ATOM 1609 O O . ASN A 1 220 ? 90.354 -0.841 -134.224 1.00 50.59 220 ASN A O 1
ATOM 1613 N N . ARG A 1 221 ? 90.093 0.707 -132.624 1.00 51.56 221 ARG A N 1
ATOM 1614 C CA . ARG A 1 221 ? 89.754 1.856 -133.484 1.00 51.56 221 ARG A CA 1
ATOM 1615 C C . ARG A 1 221 ? 90.107 3.144 -132.736 1.00 51.56 221 ARG A C 1
ATOM 1617 O O . ARG A 1 221 ? 89.693 3.313 -131.597 1.00 51.56 221 ARG A O 1
ATOM 1624 N N . ASN A 1 222 ? 90.904 3.998 -133.382 1.00 55.38 222 ASN A N 1
ATOM 1625 C CA . ASN A 1 222 ? 91.474 5.263 -132.892 1.00 55.38 222 ASN A CA 1
ATOM 1626 C C . ASN A 1 222 ? 90.414 6.350 -132.610 1.00 55.38 222 ASN A C 1
ATOM 1628 O O . ASN A 1 222 ? 90.454 7.435 -133.180 1.00 55.38 222 ASN A O 1
ATOM 1632 N N . GLU A 1 223 ? 89.483 6.077 -131.703 1.00 51.12 223 GLU A N 1
ATOM 1633 C CA . GLU A 1 223 ? 88.606 7.076 -131.096 1.00 51.12 223 GLU A CA 1
ATOM 1634 C C . GLU A 1 223 ? 88.590 6.827 -129.585 1.00 51.12 223 GLU A C 1
ATOM 1636 O O . GLU A 1 223 ? 88.242 5.740 -129.119 1.00 51.12 223 GLU A O 1
ATOM 1641 N N . GLN A 1 224 ? 89.033 7.820 -128.808 1.00 49.56 224 GLN A N 1
ATOM 1642 C CA . GLN A 1 224 ? 89.062 7.759 -127.348 1.00 49.56 224 GLN A CA 1
ATOM 1643 C C . GLN A 1 224 ? 87.636 7.587 -126.804 1.00 49.56 224 GLN A C 1
ATOM 1645 O O . GLN A 1 224 ? 86.881 8.551 -126.707 1.00 49.56 224 GLN A O 1
ATOM 1650 N N . ARG A 1 225 ? 87.266 6.364 -126.413 1.00 52.72 225 ARG A N 1
ATOM 1651 C CA . ARG A 1 225 ? 86.101 6.125 -125.553 1.00 52.72 225 ARG A CA 1
ATOM 1652 C C . ARG A 1 225 ? 86.549 6.178 -124.097 1.00 52.72 225 ARG A C 1
ATOM 1654 O O . ARG A 1 225 ? 87.426 5.421 -123.689 1.00 52.72 225 ARG A O 1
ATOM 1661 N N . ASN A 1 226 ? 85.956 7.091 -123.333 1.00 47.75 226 ASN A N 1
ATOM 1662 C CA . ASN A 1 226 ? 86.126 7.192 -121.888 1.00 47.75 226 ASN A CA 1
ATOM 1663 C C . ASN A 1 226 ? 85.615 5.894 -121.233 1.00 47.75 226 ASN A C 1
ATOM 1665 O O . ASN A 1 226 ? 84.426 5.599 -121.301 1.00 47.75 226 ASN A O 1
ATOM 1669 N N . ALA A 1 227 ? 86.515 5.100 -120.649 1.00 53.38 227 ALA A N 1
ATOM 1670 C CA . ALA A 1 227 ? 86.245 3.762 -120.107 1.00 53.38 227 ALA A CA 1
ATOM 1671 C C . ALA A 1 227 ? 85.713 3.775 -118.658 1.00 53.38 227 ALA A C 1
ATOM 1673 O O . ALA A 1 227 ? 85.883 2.807 -117.923 1.00 53.38 227 ALA A O 1
ATOM 1674 N N . LEU A 1 228 ? 85.108 4.884 -118.232 1.00 54.50 228 LEU A N 1
ATOM 1675 C CA . LEU A 1 228 ? 84.620 5.094 -116.872 1.00 54.50 228 LEU A CA 1
ATOM 1676 C C . LEU A 1 228 ? 83.229 5.733 -116.927 1.00 54.50 228 LEU A C 1
ATOM 1678 O O . LEU A 1 228 ? 83.064 6.911 -116.631 1.00 54.50 228 LEU A O 1
ATOM 1682 N N . ASP A 1 229 ? 82.238 4.952 -117.343 1.00 46.31 229 ASP A N 1
ATOM 1683 C CA . ASP A 1 229 ? 80.849 5.188 -116.947 1.00 46.31 229 ASP A CA 1
ATOM 1684 C C . ASP A 1 229 ? 80.276 3.868 -116.415 1.00 46.31 229 ASP A C 1
ATOM 1686 O O . ASP A 1 229 ? 79.469 3.198 -117.054 1.00 46.31 229 ASP A O 1
ATOM 1690 N N . ASP A 1 230 ? 80.778 3.446 -115.249 1.00 54.94 230 ASP A N 1
ATOM 1691 C CA . ASP A 1 230 ? 80.080 2.492 -114.381 1.00 54.94 230 ASP A CA 1
ATOM 1692 C C . ASP A 1 230 ? 79.073 3.277 -113.539 1.00 54.94 230 ASP A C 1
ATOM 1694 O O . ASP A 1 230 ? 79.252 3.517 -112.347 1.00 54.94 230 ASP A O 1
ATOM 1698 N N . ASN A 1 231 ? 78.047 3.791 -114.213 1.00 47.66 231 ASN A N 1
ATOM 1699 C CA . ASN A 1 231 ? 76.920 4.442 -113.565 1.00 47.66 231 ASN A CA 1
ATOM 1700 C C . ASN A 1 231 ? 75.608 3.753 -113.935 1.00 47.66 231 ASN A C 1
ATOM 1702 O O . ASN A 1 231 ? 74.549 4.379 -114.023 1.00 47.66 231 ASN A O 1
ATOM 1706 N N . ASN A 1 232 ? 75.653 2.429 -114.124 1.00 50.62 232 ASN A N 1
ATOM 1707 C CA . ASN A 1 232 ? 74.425 1.660 -114.081 1.00 50.62 232 ASN A CA 1
ATOM 1708 C C . ASN A 1 232 ? 74.009 1.523 -112.612 1.00 50.62 232 ASN A C 1
ATOM 1710 O O . ASN A 1 232 ? 74.397 0.589 -111.916 1.00 50.62 232 ASN A O 1
ATOM 1714 N N . SER A 1 233 ? 73.191 2.475 -112.162 1.00 52.09 233 SER A N 1
ATOM 1715 C CA . SER A 1 233 ? 72.424 2.460 -110.910 1.00 52.09 233 SER A CA 1
ATOM 1716 C C . SER A 1 233 ? 71.387 1.318 -110.869 1.00 52.09 233 SER A C 1
ATOM 1718 O O . SER A 1 233 ? 70.244 1.508 -110.457 1.00 52.09 233 SER A O 1
ATOM 1720 N N . ALA A 1 234 ? 71.748 0.116 -111.322 1.00 50.16 234 ALA A N 1
ATOM 1721 C CA . ALA A 1 234 ? 70.929 -1.070 -111.182 1.00 50.16 234 ALA A CA 1
ATOM 1722 C C . ALA A 1 234 ? 71.099 -1.595 -109.756 1.00 50.16 234 ALA A C 1
ATOM 1724 O O . ALA A 1 234 ? 72.005 -2.367 -109.447 1.00 50.16 234 ALA A O 1
ATOM 1725 N N . THR A 1 235 ? 70.209 -1.156 -108.872 1.00 48.47 235 THR A N 1
ATOM 1726 C CA . THR A 1 235 ? 70.026 -1.702 -107.529 1.00 48.47 235 THR A CA 1
ATOM 1727 C C . THR A 1 235 ? 69.861 -3.222 -107.632 1.00 48.47 235 THR A C 1
ATOM 1729 O O . THR A 1 235 ? 68.806 -3.725 -108.020 1.00 48.47 235 THR A O 1
ATOM 1732 N N . ARG A 1 236 ? 70.912 -3.988 -107.316 1.00 52.25 236 ARG A N 1
ATOM 1733 C CA . ARG A 1 236 ? 70.842 -5.452 -107.249 1.00 52.25 236 ARG A CA 1
ATOM 1734 C C . ARG A 1 236 ? 70.060 -5.833 -105.991 1.00 52.25 236 ARG A C 1
ATOM 1736 O O . ARG A 1 236 ? 70.615 -5.891 -104.899 1.00 52.25 236 ARG A O 1
ATOM 1743 N N . ILE A 1 237 ? 68.762 -6.090 -106.136 1.00 53.66 237 ILE A N 1
ATOM 1744 C CA . ILE A 1 237 ? 67.927 -6.626 -105.054 1.00 53.66 237 ILE A CA 1
ATOM 1745 C C . ILE A 1 237 ? 68.276 -8.110 -104.884 1.00 53.66 237 ILE A C 1
ATOM 1747 O O . ILE A 1 237 ? 67.873 -8.948 -105.688 1.00 53.66 237 ILE A O 1
ATOM 1751 N N . ILE A 1 238 ? 69.046 -8.442 -103.845 1.00 56.09 238 ILE A N 1
ATOM 1752 C CA . ILE A 1 238 ? 69.261 -9.829 -103.417 1.00 56.09 238 ILE A CA 1
ATOM 1753 C C . ILE A 1 238 ? 68.190 -10.150 -102.376 1.00 56.09 238 ILE A C 1
ATOM 1755 O O . ILE A 1 238 ? 68.255 -9.675 -101.245 1.00 56.09 238 ILE A O 1
ATOM 1759 N N . ALA A 1 239 ? 67.192 -10.947 -102.754 1.00 52.59 239 ALA A N 1
ATOM 1760 C CA . ALA A 1 239 ? 66.237 -11.486 -101.797 1.00 52.59 239 ALA A CA 1
ATOM 1761 C C . ALA A 1 239 ? 66.953 -12.517 -100.910 1.00 52.59 239 ALA A C 1
ATOM 1763 O O . ALA A 1 239 ? 67.329 -13.590 -101.383 1.00 52.59 239 ALA A O 1
ATOM 1764 N N . THR A 1 240 ? 67.163 -12.206 -99.632 1.00 56.06 240 THR A N 1
ATOM 1765 C CA . THR A 1 240 ? 67.534 -13.222 -98.644 1.00 56.06 240 THR A CA 1
ATOM 1766 C C . THR A 1 240 ? 66.269 -13.972 -98.224 1.00 56.06 240 THR A C 1
ATOM 1768 O O . THR A 1 240 ? 65.229 -13.377 -97.940 1.00 56.06 240 THR A O 1
ATOM 1771 N N . SER A 1 241 ? 66.313 -15.303 -98.233 1.00 48.59 241 SER A N 1
ATOM 1772 C CA . SER A 1 241 ? 65.176 -16.126 -97.826 1.00 48.59 241 SER A CA 1
ATOM 1773 C C . SER A 1 241 ? 65.073 -16.201 -96.299 1.00 48.59 241 SER A C 1
ATOM 1775 O O . SER A 1 241 ? 65.910 -16.837 -95.669 1.00 48.59 241 SER A O 1
ATOM 1777 N N . GLY A 1 242 ? 64.003 -15.623 -95.747 1.00 52.91 242 GLY A N 1
ATOM 1778 C CA . GLY A 1 242 ? 63.303 -16.115 -94.553 1.00 52.91 242 GLY A CA 1
ATOM 1779 C C . GLY A 1 242 ? 63.895 -15.785 -93.178 1.00 52.91 242 GLY A C 1
ATOM 1780 O O . GLY A 1 242 ? 64.953 -16.280 -92.811 1.00 52.91 242 GLY A O 1
ATOM 1781 N N . ASN A 1 243 ? 63.121 -15.011 -92.406 1.00 57.28 243 ASN A N 1
ATOM 1782 C CA . ASN A 1 243 ? 63.083 -14.890 -90.942 1.00 57.28 243 ASN A CA 1
ATOM 1783 C C . ASN A 1 243 ? 64.266 -15.508 -90.177 1.00 57.28 243 ASN A C 1
ATOM 1785 O O . ASN A 1 243 ? 64.251 -16.690 -89.832 1.00 57.28 243 ASN A O 1
ATOM 1789 N N . GLY A 1 244 ? 65.245 -14.672 -89.827 1.00 58.41 244 GLY A N 1
ATOM 1790 C CA . GLY A 1 244 ? 66.270 -15.036 -88.854 1.00 58.41 244 GLY A CA 1
ATOM 1791 C C . GLY A 1 244 ? 65.649 -15.458 -87.516 1.00 58.41 244 GLY A C 1
ATOM 1792 O O . GLY A 1 244 ? 64.716 -14.819 -87.016 1.00 58.41 244 GLY A O 1
ATOM 1793 N N . VAL A 1 245 ? 66.174 -16.542 -86.940 1.00 58.84 245 VAL A N 1
ATOM 1794 C CA . VAL A 1 245 ? 65.778 -17.037 -85.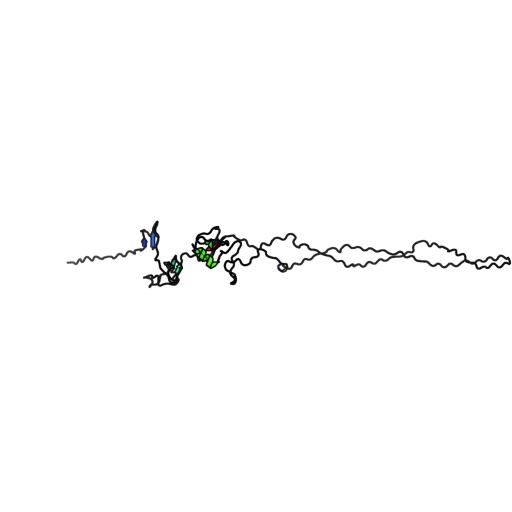615 1.00 58.84 245 VAL A CA 1
ATOM 1795 C C . VAL A 1 245 ? 66.046 -15.943 -84.580 1.00 58.84 245 VAL A C 1
ATOM 1797 O O . VAL A 1 245 ? 67.189 -15.530 -84.395 1.00 58.84 245 VAL A O 1
ATOM 1800 N N . HIS A 1 246 ? 65.002 -15.482 -83.894 1.00 62.50 246 HIS A N 1
ATOM 1801 C CA . HIS A 1 246 ? 65.131 -14.615 -82.727 1.00 62.50 246 HIS A CA 1
ATOM 1802 C C . HIS A 1 246 ? 64.174 -15.067 -81.625 1.00 62.50 246 HIS A C 1
ATOM 1804 O O . HIS A 1 246 ? 63.103 -15.608 -81.897 1.00 62.50 246 HIS A O 1
ATOM 1810 N N . ASN A 1 247 ? 64.575 -14.831 -80.376 1.00 64.38 247 ASN A N 1
ATOM 1811 C CA . ASN A 1 247 ? 63.792 -15.167 -79.193 1.00 64.38 247 ASN A CA 1
ATOM 1812 C C . ASN A 1 247 ? 63.282 -13.886 -78.530 1.00 64.38 247 ASN A C 1
ATOM 1814 O O . ASN A 1 247 ? 64.027 -12.915 -78.391 1.00 64.38 247 ASN A O 1
ATOM 1818 N N . HIS A 1 248 ? 62.039 -13.915 -78.054 1.00 67.88 248 HIS A N 1
ATOM 1819 C CA . HIS A 1 248 ? 61.504 -12.901 -77.151 1.00 67.88 248 HIS A CA 1
ATOM 1820 C C . HIS A 1 248 ? 61.406 -13.472 -75.737 1.00 67.88 248 HIS A C 1
ATOM 1822 O O . HIS A 1 248 ? 60.943 -14.596 -75.554 1.00 67.88 248 HIS A O 1
ATOM 1828 N N . LEU A 1 249 ? 61.813 -12.686 -74.740 1.00 66.56 249 LEU A N 1
ATOM 1829 C CA . LEU A 1 249 ? 61.641 -13.016 -73.328 1.00 66.56 249 LEU A CA 1
ATOM 1830 C C . LEU A 1 249 ? 60.683 -12.001 -72.696 1.00 66.56 249 LEU A C 1
ATOM 1832 O O . LEU A 1 249 ? 60.994 -10.813 -72.644 1.00 66.56 249 LEU A O 1
ATOM 1836 N N . LEU A 1 250 ? 59.523 -12.471 -72.231 1.00 71.88 250 LEU A N 1
ATOM 1837 C CA . LEU A 1 250 ? 58.580 -11.688 -71.432 1.00 71.88 250 LEU A CA 1
ATOM 1838 C C . LEU A 1 250 ? 58.659 -12.163 -69.977 1.00 71.88 250 LEU A C 1
ATOM 1840 O O . LEU A 1 250 ? 58.276 -13.291 -69.679 1.00 71.88 250 LEU A O 1
ATOM 1844 N N . THR A 1 251 ? 59.124 -11.295 -69.079 1.00 67.50 251 THR A N 1
ATOM 1845 C CA . THR A 1 251 ? 59.166 -11.561 -67.633 1.00 67.50 251 THR A CA 1
ATOM 1846 C C . THR A 1 251 ? 58.083 -10.739 -66.942 1.00 67.50 251 THR A C 1
ATOM 1848 O O . THR A 1 251 ? 58.175 -9.513 -66.897 1.00 67.50 251 THR A O 1
ATOM 1851 N N . THR A 1 252 ? 57.061 -11.390 -66.388 1.00 67.62 252 THR A N 1
ATOM 1852 C CA . THR A 1 252 ? 56.077 -10.750 -65.500 1.00 67.62 252 THR A CA 1
ATOM 1853 C C . THR A 1 252 ? 56.468 -10.995 -64.044 1.00 67.62 252 THR A C 1
ATOM 1855 O O . THR A 1 252 ? 56.854 -12.108 -63.686 1.00 67.62 252 THR A O 1
ATOM 1858 N N . ALA A 1 253 ? 56.391 -9.972 -63.191 1.00 64.88 253 ALA A N 1
ATOM 1859 C CA . ALA A 1 253 ? 56.661 -10.129 -61.763 1.00 64.88 253 ALA A CA 1
ATOM 1860 C C . ALA A 1 253 ? 55.574 -10.993 -61.093 1.00 64.88 253 ALA A C 1
ATOM 1862 O O . ALA A 1 253 ? 54.392 -10.830 -61.377 1.00 64.88 253 ALA A O 1
ATOM 1863 N N . SER A 1 254 ? 55.979 -11.885 -60.184 1.00 57.91 254 SER A N 1
ATOM 1864 C CA . SER A 1 254 ? 55.100 -12.832 -59.471 1.00 57.91 254 SER A CA 1
ATOM 1865 C C . SER A 1 254 ? 54.113 -12.177 -58.490 1.00 57.91 254 SER A C 1
ATOM 1867 O O . SER A 1 254 ? 53.301 -12.883 -57.893 1.00 57.91 254 SER A O 1
ATOM 1869 N N . SER A 1 255 ? 54.198 -10.868 -58.251 1.00 61.28 255 SER A N 1
ATOM 1870 C CA . SER A 1 255 ? 53.451 -10.203 -57.184 1.00 61.28 255 SER A CA 1
ATOM 1871 C C . SER A 1 255 ? 52.861 -8.871 -57.641 1.00 61.28 255 SER A C 1
ATOM 1873 O O . SER A 1 255 ? 53.566 -7.888 -57.861 1.00 61.28 255 SER A O 1
ATOM 1875 N N . GLY A 1 256 ? 51.532 -8.839 -57.749 1.00 59.78 256 GLY A N 1
ATOM 1876 C CA . GLY A 1 256 ? 50.739 -7.613 -57.758 1.00 59.78 256 GLY A CA 1
ATOM 1877 C C . GLY A 1 256 ? 50.059 -7.431 -56.401 1.00 59.78 256 GLY A C 1
ATOM 1878 O O . GLY A 1 256 ? 49.454 -8.374 -55.883 1.00 59.78 256 GLY A O 1
ATOM 1879 N N . ASN A 1 257 ? 50.148 -6.232 -55.820 1.00 60.09 257 ASN A N 1
ATOM 1880 C CA . ASN A 1 257 ? 49.367 -5.897 -54.629 1.00 60.09 257 ASN A CA 1
ATOM 1881 C C . ASN A 1 257 ? 47.878 -5.916 -54.992 1.00 60.09 257 ASN A C 1
ATOM 1883 O O . ASN A 1 257 ? 47.451 -5.172 -55.873 1.00 60.09 257 ASN A O 1
ATOM 1887 N N . HIS A 1 258 ? 47.091 -6.735 -54.302 1.00 67.62 258 HIS A N 1
ATOM 1888 C CA . HIS A 1 258 ? 45.634 -6.692 -54.369 1.00 67.62 258 HIS A CA 1
ATOM 1889 C C . HIS A 1 258 ? 45.055 -6.634 -52.956 1.00 67.62 258 HIS A C 1
ATOM 1891 O O . HIS A 1 258 ? 45.688 -7.070 -51.993 1.00 67.62 258 HIS A O 1
ATOM 1897 N N . HIS A 1 259 ? 43.869 -6.041 -52.843 1.00 64.31 259 HIS A N 1
ATOM 1898 C CA . HIS A 1 259 ? 43.143 -5.887 -51.590 1.00 64.31 259 HIS A CA 1
ATOM 1899 C C . HIS A 1 259 ? 41.894 -6.768 -51.606 1.00 64.31 259 HIS A C 1
ATOM 1901 O O . HIS A 1 259 ? 41.265 -6.930 -52.652 1.00 64.31 259 HIS A O 1
ATOM 1907 N N . HIS A 1 260 ? 41.543 -7.325 -50.448 1.00 69.12 260 HIS A N 1
ATOM 1908 C CA . HIS A 1 260 ? 40.282 -8.024 -50.238 1.00 69.12 260 HIS A CA 1
ATOM 1909 C C . HIS A 1 260 ? 39.427 -7.208 -49.277 1.00 69.12 260 HIS A C 1
ATOM 1911 O O . HIS A 1 260 ? 39.810 -7.028 -48.123 1.00 69.12 260 HIS A O 1
ATOM 1917 N N . ASP A 1 261 ? 38.254 -6.787 -49.736 1.00 68.44 261 ASP A N 1
ATOM 1918 C CA . ASP A 1 261 ? 37.224 -6.241 -48.862 1.00 68.44 261 ASP A CA 1
ATOM 1919 C C . ASP A 1 261 ? 36.358 -7.392 -48.339 1.00 68.44 261 ASP A C 1
ATOM 1921 O O . ASP A 1 261 ? 35.676 -8.078 -49.102 1.00 68.44 261 ASP A O 1
ATOM 1925 N N . VAL A 1 262 ? 36.391 -7.629 -47.027 1.00 71.81 262 VAL A N 1
ATOM 1926 C CA . VAL A 1 262 ? 35.501 -8.589 -46.360 1.00 71.81 262 VAL A CA 1
ATOM 1927 C C . VAL A 1 262 ? 34.391 -7.806 -45.671 1.00 71.81 262 VAL A C 1
ATOM 1929 O O . VAL A 1 262 ? 34.631 -7.107 -44.690 1.00 71.81 262 VAL A O 1
ATOM 1932 N N . THR A 1 263 ? 33.161 -7.921 -46.171 1.00 70.19 263 THR A N 1
ATOM 1933 C CA . THR A 1 263 ? 31.975 -7.332 -45.532 1.00 70.19 263 THR A CA 1
ATOM 1934 C C . THR A 1 263 ? 31.210 -8.400 -44.756 1.00 70.19 263 THR A C 1
ATOM 1936 O O . THR A 1 263 ? 30.766 -9.390 -45.333 1.00 70.19 263 THR A O 1
ATOM 1939 N N . ILE A 1 264 ? 31.018 -8.185 -43.453 1.00 69.81 264 ILE A N 1
ATOM 1940 C CA . ILE A 1 264 ? 30.162 -9.021 -42.601 1.00 69.81 264 ILE A CA 1
ATOM 1941 C C . ILE A 1 264 ? 28.915 -8.202 -42.268 1.00 69.81 264 ILE A C 1
ATOM 1943 O O . ILE A 1 264 ? 28.981 -7.256 -41.491 1.00 69.81 264 ILE A O 1
ATOM 1947 N N . SER A 1 265 ? 27.784 -8.540 -42.887 1.00 68.50 265 SER A N 1
ATOM 1948 C CA . SER A 1 265 ? 26.520 -7.802 -42.750 1.00 68.50 265 SER A CA 1
ATOM 1949 C C . SER A 1 265 ? 25.799 -8.064 -41.422 1.00 68.50 265 SER A C 1
ATOM 1951 O O . SER A 1 265 ? 25.143 -7.169 -40.899 1.00 68.50 265 SER A O 1
ATOM 1953 N N . SER A 1 266 ? 25.929 -9.267 -40.857 1.00 70.81 266 SER A N 1
ATOM 1954 C CA . SER A 1 266 ? 25.528 -9.588 -39.484 1.00 70.81 266 SER A CA 1
ATOM 1955 C C . SER A 1 266 ? 26.204 -10.877 -39.019 1.00 70.81 266 SER A C 1
ATOM 1957 O O . SER A 1 266 ? 26.274 -11.851 -39.766 1.00 70.81 266 SER A O 1
ATOM 1959 N N . VAL A 1 267 ? 26.661 -10.904 -37.767 1.00 70.56 267 VAL A N 1
ATOM 1960 C CA . VAL A 1 267 ? 27.148 -12.128 -37.104 1.00 70.56 267 VAL A CA 1
ATOM 1961 C C . VAL A 1 267 ? 26.005 -13.005 -36.581 1.00 70.56 267 VAL A C 1
ATOM 1963 O O . VAL A 1 267 ? 26.225 -14.160 -36.231 1.00 70.56 267 VAL A O 1
ATOM 1966 N N . ASN A 1 268 ? 24.781 -12.468 -36.542 1.00 71.69 268 ASN A N 1
ATOM 1967 C CA . ASN A 1 268 ? 23.570 -13.189 -36.177 1.00 71.69 268 ASN A CA 1
ATOM 1968 C C . ASN A 1 268 ? 22.388 -12.724 -37.057 1.00 71.69 268 ASN A C 1
ATOM 1970 O O . ASN A 1 268 ? 21.805 -11.667 -36.798 1.00 71.69 268 ASN A O 1
ATOM 1974 N N . PRO A 1 269 ? 22.018 -13.474 -38.108 1.00 69.00 269 PRO A N 1
ATOM 1975 C CA . PRO A 1 269 ? 20.947 -13.091 -39.030 1.00 69.00 269 PRO A CA 1
ATOM 1976 C C . PRO A 1 269 ? 19.537 -13.217 -38.424 1.00 69.00 269 PRO A C 1
ATOM 1978 O O . PRO A 1 269 ? 18.561 -12.822 -39.058 1.00 69.00 269 PRO A O 1
ATOM 1981 N N . SER A 1 270 ? 19.394 -13.773 -37.218 1.00 76.75 270 SER A N 1
ATOM 1982 C CA . SER A 1 270 ? 18.111 -13.901 -36.516 1.00 76.75 270 SER A CA 1
ATOM 1983 C C . SER A 1 270 ? 18.323 -13.764 -35.005 1.00 76.75 270 SER A C 1
ATOM 1985 O O . SER A 1 270 ? 18.326 -14.763 -34.283 1.00 76.75 270 SER A O 1
ATOM 1987 N N . PRO A 1 271 ? 18.551 -12.537 -34.506 1.00 71.06 271 PRO A N 1
ATOM 1988 C CA . PRO A 1 271 ? 18.737 -12.313 -33.082 1.00 71.06 271 PRO A CA 1
ATOM 1989 C C . PRO A 1 271 ? 17.478 -12.706 -32.304 1.00 71.06 271 PRO A C 1
ATOM 1991 O O . PRO A 1 271 ? 16.378 -12.245 -32.598 1.00 71.06 271 PRO A O 1
ATOM 1994 N N . THR A 1 272 ? 17.646 -13.551 -31.290 1.00 77.62 272 THR A N 1
ATOM 1995 C CA . THR A 1 272 ? 16.602 -13.836 -30.303 1.00 77.62 272 THR A CA 1
ATOM 1996 C C . THR A 1 272 ? 16.533 -12.697 -29.295 1.00 77.62 272 THR A C 1
ATOM 1998 O O . THR A 1 272 ? 17.567 -12.225 -28.818 1.00 77.62 272 THR A O 1
ATOM 2001 N N . THR A 1 273 ? 15.326 -12.275 -28.928 1.00 74.06 273 THR A N 1
ATOM 2002 C CA . THR A 1 273 ? 15.124 -11.281 -27.870 1.00 74.06 273 THR A CA 1
ATOM 2003 C C . THR A 1 273 ? 15.613 -11.822 -26.530 1.00 74.06 273 THR A C 1
ATOM 2005 O O . THR A 1 273 ? 15.266 -12.940 -26.147 1.00 74.06 273 THR A O 1
ATOM 2008 N N . ILE A 1 274 ? 16.383 -11.022 -25.796 1.00 76.19 274 ILE A N 1
ATOM 2009 C CA . ILE A 1 274 ? 16.719 -11.321 -24.404 1.00 76.19 274 ILE A CA 1
ATOM 2010 C C . ILE A 1 274 ? 15.530 -10.871 -23.556 1.00 76.19 274 ILE A C 1
ATOM 2012 O O . ILE A 1 274 ? 15.258 -9.675 -23.474 1.00 76.19 274 ILE A O 1
ATOM 2016 N N . ASN A 1 275 ? 14.813 -11.819 -22.949 1.00 73.81 275 ASN A N 1
ATOM 2017 C CA . ASN A 1 275 ? 13.808 -11.476 -21.951 1.00 73.81 275 ASN A CA 1
ATOM 2018 C C . ASN A 1 275 ? 14.517 -11.132 -20.636 1.00 73.81 275 ASN A C 1
ATOM 2020 O O . ASN A 1 275 ? 15.181 -11.986 -20.047 1.00 73.81 275 ASN A O 1
ATOM 2024 N N . LEU A 1 276 ? 14.396 -9.879 -20.212 1.00 77.50 276 LEU A N 1
ATOM 2025 C CA . LEU A 1 276 ? 14.985 -9.374 -18.972 1.00 77.50 276 LEU A CA 1
ATOM 2026 C C . LEU A 1 276 ? 13.977 -9.354 -17.817 1.00 77.50 276 LEU A C 1
ATOM 2028 O O . LEU A 1 276 ? 14.359 -9.066 -16.685 1.00 77.50 276 LEU A O 1
ATOM 2032 N N . GLU A 1 277 ? 12.711 -9.682 -18.081 1.00 75.19 277 GLU A N 1
ATOM 2033 C CA . GLU A 1 277 ? 11.663 -9.676 -17.070 1.00 75.19 277 GLU A CA 1
ATOM 2034 C C . GLU A 1 277 ? 11.498 -11.074 -16.454 1.00 75.19 277 GLU A C 1
ATOM 2036 O O . GLU A 1 277 ? 11.220 -12.046 -17.170 1.00 75.19 277 GLU A O 1
ATOM 2041 N N . PRO A 1 278 ? 11.662 -11.219 -15.125 1.00 77.88 278 PRO A N 1
ATOM 2042 C CA . PRO A 1 278 ? 11.307 -12.457 -14.447 1.00 77.88 278 PRO A CA 1
ATOM 2043 C C . PRO A 1 278 ? 9.793 -12.696 -14.541 1.00 77.88 278 PRO A C 1
ATOM 2045 O O . PRO A 1 278 ? 9.009 -11.755 -14.656 1.00 77.88 278 PRO A O 1
ATOM 2048 N N . SER A 1 279 ? 9.364 -13.959 -14.435 1.00 83.06 279 SER A N 1
ATOM 2049 C CA . SER A 1 279 ? 7.936 -14.293 -14.340 1.00 83.06 279 SER A CA 1
ATOM 2050 C C . SER A 1 279 ? 7.297 -13.531 -13.176 1.00 83.06 279 SER A C 1
ATOM 2052 O O . SER A 1 279 ? 7.715 -13.695 -12.029 1.00 83.06 279 SER A O 1
ATOM 2054 N N . SER A 1 280 ? 6.273 -12.730 -13.461 1.00 85.69 280 SER A N 1
ATOM 2055 C CA . SER A 1 280 ? 5.590 -11.889 -12.478 1.00 85.69 280 SER A CA 1
ATOM 2056 C C . SER A 1 280 ? 4.114 -12.271 -12.346 1.00 85.69 280 SER A C 1
ATOM 2058 O O . SER A 1 280 ? 3.487 -12.765 -13.284 1.00 85.69 280 SER A O 1
ATOM 2060 N N . LEU A 1 281 ? 3.556 -12.066 -11.150 1.00 88.88 281 LEU A N 1
ATOM 2061 C CA . LEU A 1 281 ? 2.119 -12.152 -10.906 1.00 88.88 281 LEU A CA 1
ATOM 2062 C C . LEU A 1 281 ? 1.555 -10.734 -10.860 1.00 88.88 281 LEU A C 1
ATOM 2064 O O . LEU A 1 281 ? 1.892 -9.958 -9.966 1.00 88.88 281 LEU A O 1
ATOM 2068 N N . VAL A 1 282 ? 0.677 -10.414 -11.807 1.00 91.00 282 VAL A N 1
ATOM 2069 C CA . VAL A 1 282 ? 0.026 -9.105 -11.867 1.00 91.00 282 VAL A CA 1
ATOM 2070 C C . VAL A 1 282 ? -1.110 -9.061 -10.850 1.00 91.00 282 VAL A C 1
ATOM 2072 O O . VAL A 1 282 ? -1.996 -9.916 -10.844 1.00 91.00 282 VAL A O 1
ATOM 2075 N N . THR A 1 283 ? -1.075 -8.057 -9.979 1.00 94.81 283 THR A N 1
ATOM 2076 C CA . THR A 1 283 ? -2.100 -7.805 -8.963 1.00 94.81 283 THR A CA 1
ATOM 2077 C C . THR A 1 283 ? -2.432 -6.320 -8.928 1.00 94.81 283 THR A C 1
ATOM 2079 O O . THR A 1 283 ? -1.645 -5.485 -9.369 1.00 94.81 283 THR A O 1
ATOM 2082 N N . ASN A 1 284 ? -3.596 -5.987 -8.383 1.00 96.00 284 ASN A N 1
ATOM 2083 C CA . ASN A 1 284 ? -3.968 -4.612 -8.104 1.00 96.00 284 ASN A CA 1
ATOM 2084 C C . ASN A 1 284 ? -3.306 -4.142 -6.809 1.00 96.00 284 ASN A C 1
ATOM 2086 O O . ASN A 1 284 ? -3.199 -4.899 -5.838 1.00 96.00 284 ASN A O 1
ATOM 2090 N N . VAL A 1 285 ? -2.919 -2.871 -6.773 1.00 96.56 285 VAL A N 1
ATOM 2091 C CA . VAL A 1 285 ? -2.294 -2.255 -5.601 1.00 96.56 285 VAL A CA 1
ATOM 2092 C C . VAL A 1 285 ? -3.287 -1.319 -4.931 1.00 96.56 285 VAL A C 1
ATOM 2094 O O . VAL A 1 285 ? -3.880 -0.458 -5.578 1.00 96.56 285 VAL A O 1
ATOM 2097 N N . PHE A 1 286 ? -3.469 -1.489 -3.627 1.00 97.38 286 PHE A N 1
ATOM 2098 C CA . PHE A 1 286 ? -4.382 -0.692 -2.818 1.00 97.38 286 PHE A CA 1
ATOM 2099 C C . PHE A 1 286 ? -3.635 0.012 -1.697 1.00 97.38 286 PHE A C 1
ATOM 2101 O O . PHE A 1 286 ? -2.697 -0.552 -1.143 1.00 97.38 286 PHE A O 1
ATOM 2108 N N . VAL A 1 287 ? -4.118 1.188 -1.307 1.00 97.06 287 VAL A N 1
ATOM 2109 C CA . VAL A 1 287 ? -3.684 1.907 -0.105 1.00 97.06 287 VAL A CA 1
ATOM 2110 C C . VAL A 1 287 ? -4.832 2.016 0.895 1.00 97.06 287 VAL A C 1
ATOM 2112 O O . VAL A 1 287 ? -5.972 2.273 0.503 1.00 97.06 287 VAL A O 1
ATOM 2115 N N . PHE A 1 288 ? -4.557 1.824 2.182 1.00 97.38 288 PHE A N 1
ATOM 2116 C CA . PHE A 1 288 ? -5.544 2.068 3.228 1.00 97.38 288 PHE A CA 1
ATOM 2117 C C . PHE A 1 288 ? -5.614 3.558 3.558 1.00 97.38 288 PHE A C 1
ATOM 2119 O O . PHE A 1 288 ? -4.606 4.176 3.904 1.00 97.38 288 PHE A O 1
ATOM 2126 N N . LEU A 1 289 ? -6.809 4.139 3.473 1.00 96.88 289 LEU A N 1
ATOM 2127 C CA . LEU A 1 289 ? -7.053 5.556 3.769 1.00 96.88 289 LEU A CA 1
ATOM 2128 C C . LEU A 1 289 ? -8.165 5.765 4.803 1.00 96.88 289 LEU A C 1
ATOM 2130 O O . LEU A 1 289 ? -8.489 6.908 5.118 1.00 96.88 289 LEU A O 1
ATOM 2134 N N . GLY A 1 290 ? -8.717 4.688 5.362 1.00 92.62 290 GLY A N 1
ATOM 2135 C CA . GLY A 1 290 ? -9.801 4.744 6.342 1.00 92.62 290 GLY A CA 1
ATOM 2136 C C . GLY A 1 290 ? -11.195 4.608 5.726 1.00 92.62 290 GLY A C 1
ATOM 2137 O O . GLY A 1 290 ? -11.378 4.720 4.514 1.00 92.62 290 GLY A O 1
ATOM 2138 N N . LYS A 1 291 ? -12.166 4.306 6.591 1.00 84.44 291 LYS A N 1
ATOM 2139 C CA . LYS A 1 291 ? -13.585 4.143 6.249 1.00 84.44 291 LYS A CA 1
ATOM 2140 C C . LYS A 1 291 ? -14.363 5.447 6.404 1.00 84.44 291 LYS A C 1
ATOM 2142 O O . LYS A 1 291 ? -13.941 6.304 7.212 1.00 84.44 291 LYS A O 1
#

Radius of gyration: 62.67 Å; chains: 1; bounding box: 120×57×221 Å

Organism: NCBI:txid2874475

Secondary structure (DSSP, 8-state):
--------------------EEES-SS-SSSEEE--SS----PPEE--SSTT--SSS--GGGTTSPPTT-EEEE-S-SS----EEEEE-SSSEEESS---TT-EEEES--S-BTTEEE-BS-BGGGSSSHHHHHHHHHHHTTB--B-TT-------SSSPTT------S-----GGGSPP--------SPPP------PPP--------------------SS------------------S-----------S----------S-S-SSPPP---PPP----EEEEE---

pLDDT: mean 79.51, std 16.62, range [43.12, 97.81]

Sequence (291 aa):
MKNNLTNILLLLVVFPSLAQVGINTTTPNAELEVVATDNGILLTAVSLNSTTDNTTVTNTNSGGAPAIGTMVYNDGTAGLKDNGLLFWNGNMWIALAKTSVGEVKYSLQTTDHDGWYLLNGRTSASLPNTTAQTNASSLFGSNLPNAENAIATGRNGSEVLGSNTGGSYNYLLTQNNLPAFSITPSISTSGSHGHAGATNSKTHEHSIRDYGANMIEVANRNEQRNALDDNNSATRIIATSGNGVHNHLLTTASSGNHHHDVTISSVNPSPTTINLEPSSLVTNVFVFLGK

Foldseek 3Di:
DDDDPPPPPPPPDDDDDPQADEAVDPDDPDSYDYDDDPDDDAFAEWAAAFQQRQQRDADPVPVGGDDFQDWHAHCCPHNRNPGGIWTDHPGGTDHPDDDDFFDKDWAQDDQDDQQKHFQQFAFLVPDPDPLLSVSCCVQPNGTGAHCVVHDDDDDPPPDRPSDDDDDDPDDDDDPVNDDDDDDDDDDPDDDDDDDDDDDDDDDDDDDDDDDDDDDDDDDDDPDDDDPDDPPPPPPPDDDDDDDDDDDDDDDDDPDDDDDDDDDDPDPDPDDDDDDPDDDDDDTTMIGRRHD